Protein AF-A0A7G9YSE5-F1 (afdb_monomer_lite)

Secondary structure (DSSP, 8-state):
-HHHHHTT-SEEEEEEEEETTEEEEEEEEES-HHHHHHHHHHHHH---TT-------------SSPPPBHHHHHHHHHHHHHHHHHHHHHHHHHHHHHHHHHHHHHHHHHHHHHHHHHHHHHHHHHHHHHHHHHHHHHHHHHHHHHHHHHHHHHHHHHHHHHHHHHHHHHHHHHHHHHHHHHHHHHHHHHHHHHHHHHHHHHHHHHHHHTT--

Organism: NCBI:txid2759912

Foldseek 3Di:
DVLCVVLVFFFWDWDWDADPNDIDIDIDTDDDPV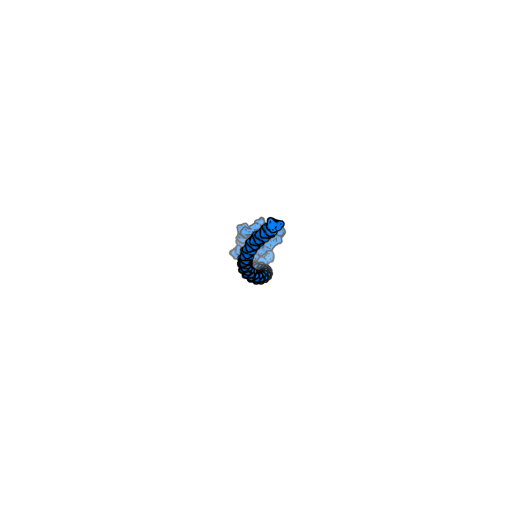SVVVVVVCVVVDDPPPDDDDDDDDDDDDDPDDGHTPVVNVVVVVVVVVVVVVVVVVVVVVVVVVVVVVVVVVVVVVVVVVVVVVVVVVVVVVVVVVVVVVVVVVVVVVVVVVVVVVVVVVVVVVVVVVVVVVVVVVVVVVVVVVVVVVVVVVVVVVVVVVVVVVVVVVVVVVVVVVVVD

Structure (mmCIF, N/CA/C/O backbone):
data_AF-A0A7G9YSE5-F1
#
_entry.id   AF-A0A7G9YSE5-F1
#
loop_
_atom_site.group_PDB
_atom_site.id
_atom_site.type_symbol
_atom_site.label_atom_id
_atom_site.label_alt_id
_atom_site.label_comp_id
_atom_site.label_asym_id
_atom_site.label_entity_id
_atom_site.label_seq_id
_atom_site.pdbx_PDB_ins_code
_atom_site.Cartn_x
_atom_site.Cartn_y
_atom_site.Cartn_z
_atom_site.occupancy
_atom_site.B_iso_or_equiv
_atom_site.auth_seq_id
_atom_site.auth_comp_id
_atom_site.auth_asym_id
_atom_site.auth_atom_id
_atom_site.pdbx_PDB_model_num
ATOM 1 N N . MET A 1 1 ? 23.962 7.354 -56.012 1.00 79.75 1 MET A N 1
ATOM 2 C CA . MET A 1 1 ? 25.193 6.539 -55.952 1.00 79.75 1 MET A CA 1
ATOM 3 C C . MET A 1 1 ? 24.984 5.184 -56.616 1.00 79.75 1 MET A C 1
ATOM 5 O O . MET A 1 1 ? 25.709 4.903 -57.556 1.00 79.75 1 MET A O 1
ATOM 9 N N . GLU A 1 2 ? 23.976 4.399 -56.218 1.00 83.25 2 GLU A N 1
ATOM 10 C CA . GLU A 1 2 ? 23.648 3.094 -56.836 1.00 83.25 2 GLU A CA 1
ATOM 11 C C . GLU A 1 2 ? 23.557 3.171 -58.366 1.00 83.25 2 GLU A C 1
ATOM 13 O O . GLU A 1 2 ? 24.267 2.465 -59.076 1.00 83.25 2 GLU A O 1
ATOM 18 N N . ARG A 1 3 ? 22.816 4.155 -58.892 1.00 84.38 3 ARG A N 1
ATOM 19 C CA . ARG A 1 3 ? 22.736 4.381 -60.341 1.00 84.38 3 ARG A CA 1
ATOM 20 C C . ARG A 1 3 ? 24.085 4.693 -61.008 1.00 84.38 3 ARG A C 1
ATOM 22 O O . ARG A 1 3 ? 24.308 4.310 -62.151 1.00 84.38 3 ARG A O 1
ATOM 29 N N . ALA A 1 4 ? 24.993 5.378 -60.312 1.00 83.88 4 ALA A N 1
ATOM 30 C CA . ALA A 1 4 ? 26.335 5.664 -60.828 1.00 83.88 4 ALA A CA 1
ATOM 31 C C . ALA A 1 4 ? 27.207 4.395 -60.877 1.00 83.88 4 ALA A C 1
ATOM 33 O O . ALA A 1 4 ? 27.997 4.238 -61.808 1.00 83.88 4 ALA A O 1
ATOM 34 N N . GLN A 1 5 ? 27.019 3.469 -59.925 1.00 83.69 5 GLN A N 1
ATOM 35 C CA . GLN A 1 5 ? 27.659 2.147 -59.931 1.00 83.69 5 GLN A CA 1
ATOM 36 C C . GLN A 1 5 ? 27.132 1.275 -61.074 1.00 83.69 5 GLN A C 1
ATOM 38 O O . GLN A 1 5 ? 27.925 0.696 -61.814 1.00 83.69 5 GLN A O 1
ATOM 43 N N . GLU A 1 6 ? 25.814 1.238 -61.282 1.00 86.00 6 GLU A N 1
ATOM 44 C CA . GLU A 1 6 ? 25.192 0.501 -62.392 1.00 86.00 6 GLU A CA 1
ATOM 45 C C . GLU A 1 6 ? 25.674 0.986 -63.764 1.00 86.00 6 GLU A C 1
ATOM 47 O O . GLU A 1 6 ? 25.976 0.183 -64.648 1.00 86.00 6 GLU A O 1
ATOM 52 N N . LEU A 1 7 ? 25.785 2.308 -63.933 1.00 85.69 7 LEU A N 1
ATOM 53 C CA . LEU A 1 7 ? 26.276 2.936 -65.160 1.00 85.69 7 LEU A CA 1
ATOM 54 C C . LEU A 1 7 ? 27.808 2.897 -65.289 1.00 85.69 7 LEU A C 1
ATOM 56 O O . LEU A 1 7 ? 28.339 3.383 -66.288 1.00 85.69 7 LEU A O 1
ATOM 60 N N . LYS A 1 8 ? 28.521 2.305 -64.316 1.00 83.50 8 LYS A N 1
ATOM 61 C CA . LYS A 1 8 ? 29.988 2.192 -64.283 1.00 83.50 8 LYS A CA 1
ATOM 62 C C . LYS A 1 8 ? 30.672 3.541 -64.530 1.00 83.50 8 LYS A C 1
ATOM 64 O O . LYS A 1 8 ? 31.554 3.651 -65.391 1.00 83.50 8 LYS A O 1
ATOM 69 N N . ILE A 1 9 ? 30.218 4.572 -63.818 1.00 86.31 9 ILE A N 1
ATOM 70 C CA . ILE A 1 9 ? 30.849 5.894 -63.827 1.00 86.31 9 ILE A CA 1
ATOM 71 C C . ILE A 1 9 ? 32.148 5.790 -63.015 1.00 86.31 9 ILE A C 1
ATOM 73 O O . ILE A 1 9 ? 32.082 5.397 -61.852 1.00 86.31 9 ILE A O 1
ATOM 77 N N . PRO A 1 10 ? 33.321 6.097 -63.596 1.00 80.81 10 PRO A N 1
ATOM 78 C CA . PRO A 1 10 ? 34.596 5.901 -62.909 1.00 80.81 10 PRO A CA 1
ATOM 79 C C . PRO A 1 10 ? 34.776 6.871 -61.735 1.00 80.81 10 PRO A C 1
ATOM 81 O O . PRO A 1 10 ? 35.161 6.445 -60.645 1.00 80.81 10 PRO A O 1
ATOM 84 N N . ASN A 1 11 ? 34.423 8.146 -61.932 1.00 87.75 11 ASN A N 1
ATOM 85 C CA . ASN A 1 11 ? 34.660 9.202 -60.954 1.00 87.75 11 ASN A CA 1
ATOM 86 C C . ASN A 1 11 ? 33.333 9.798 -60.483 1.00 87.75 11 ASN A C 1
ATOM 88 O O . ASN A 1 11 ? 32.515 10.248 -61.292 1.00 87.75 11 ASN A O 1
ATOM 92 N N . PHE A 1 12 ? 33.108 9.796 -59.171 1.00 87.81 12 PHE A N 1
ATOM 93 C CA . PHE A 1 12 ? 31.850 10.228 -58.573 1.00 87.81 12 PHE A CA 1
ATOM 94 C C . PHE A 1 12 ? 32.095 10.855 -57.208 1.00 87.81 12 PHE A C 1
ATOM 96 O O . PHE A 1 12 ? 32.734 10.264 -56.343 1.00 87.81 12 PHE A O 1
ATOM 103 N N . HIS A 1 13 ? 31.501 12.018 -56.978 1.00 85.69 13 HIS A N 1
ATOM 104 C CA . HIS A 1 13 ? 31.510 12.667 -55.680 1.00 85.69 13 HIS A CA 1
ATOM 105 C C . HIS A 1 13 ? 30.176 13.366 -55.442 1.00 85.69 13 HIS A C 1
ATOM 107 O O . HIS A 1 13 ? 29.684 14.085 -56.307 1.00 85.69 13 HIS A O 1
ATOM 113 N N . ALA A 1 14 ? 29.590 13.179 -54.262 1.00 87.62 14 ALA A N 1
ATOM 114 C CA . ALA A 1 14 ? 28.377 13.880 -53.867 1.00 87.62 14 ALA A CA 1
ATOM 115 C C . ALA A 1 14 ? 28.487 14.382 -52.429 1.00 87.62 14 ALA A C 1
ATOM 117 O O . ALA A 1 14 ? 28.876 13.636 -51.530 1.00 87.62 14 ALA A O 1
ATOM 118 N N . LYS A 1 15 ? 28.106 15.636 -52.192 1.00 85.56 15 LYS A N 1
ATOM 119 C CA . LYS A 1 15 ? 28.076 16.220 -50.848 1.00 85.56 15 LYS A CA 1
ATOM 120 C C . LYS A 1 15 ? 26.855 17.106 -50.661 1.00 85.56 15 LYS A C 1
ATOM 122 O O . LYS A 1 15 ? 26.449 17.834 -51.561 1.00 85.56 15 LYS A O 1
ATOM 127 N N . ASN A 1 16 ? 26.318 17.096 -49.449 1.00 85.06 16 ASN A N 1
ATOM 128 C CA . ASN A 1 16 ? 25.282 18.043 -49.063 1.00 85.06 16 ASN A CA 1
ATOM 129 C C . ASN A 1 16 ? 25.965 19.328 -48.593 1.00 85.06 16 ASN A C 1
ATOM 131 O O . ASN A 1 16 ? 26.780 19.301 -47.669 1.00 85.06 16 ASN A O 1
ATOM 135 N N . ILE A 1 17 ? 25.629 20.446 -49.221 1.00 86.44 17 ILE A N 1
ATOM 136 C CA . ILE A 1 17 ? 26.108 21.783 -48.880 1.00 86.44 17 ILE A CA 1
ATOM 137 C C . ILE A 1 17 ? 24.926 22.679 -48.506 1.00 86.44 17 ILE A C 1
ATOM 139 O O . ILE A 1 17 ? 23.769 22.398 -48.821 1.00 86.44 17 ILE A O 1
ATOM 143 N N . LYS A 1 18 ? 25.219 23.764 -47.790 1.00 84.81 18 LYS A N 1
ATOM 144 C CA . LYS A 1 18 ? 24.255 24.836 -47.545 1.00 84.81 18 LYS A CA 1
ATOM 145 C C . LYS A 1 18 ? 24.697 26.059 -48.324 1.00 84.81 18 LYS A C 1
ATOM 147 O O . LYS A 1 18 ? 25.751 26.613 -48.028 1.00 84.81 18 LYS A O 1
ATOM 152 N N . GLU A 1 19 ? 23.882 26.480 -49.277 1.00 78.94 19 GLU A N 1
ATOM 153 C CA . GLU A 1 19 ? 24.113 27.682 -50.073 1.00 78.94 19 GLU A CA 1
ATOM 154 C C . GLU A 1 19 ? 22.917 28.618 -49.878 1.00 78.94 19 GLU A C 1
ATOM 156 O O . GLU A 1 19 ? 21.765 28.207 -50.013 1.00 78.94 19 GLU A O 1
ATOM 161 N N . ASN A 1 20 ? 23.170 29.860 -49.451 1.00 75.94 20 ASN A N 1
ATOM 162 C CA . ASN A 1 20 ? 22.135 30.868 -49.170 1.00 75.94 20 ASN A CA 1
ATOM 163 C C . ASN A 1 20 ? 20.992 30.389 -48.243 1.00 75.94 20 ASN A C 1
ATOM 165 O O . ASN A 1 20 ? 19.836 30.768 -48.412 1.00 75.94 20 ASN A O 1
ATOM 169 N N . GLY A 1 21 ? 21.305 29.535 -47.260 1.00 78.88 21 GLY A N 1
ATOM 170 C CA . GLY A 1 21 ? 20.330 28.998 -46.301 1.00 78.88 21 GLY A CA 1
ATOM 171 C C . GLY A 1 21 ? 19.480 27.831 -46.819 1.00 78.88 21 GLY A C 1
ATOM 172 O O . GLY A 1 21 ? 18.762 27.223 -46.025 1.00 78.88 21 GLY A O 1
ATOM 173 N N . LYS A 1 22 ? 19.599 27.466 -48.102 1.00 79.94 22 LYS A N 1
ATOM 174 C CA . LYS A 1 22 ? 18.946 26.295 -48.699 1.00 79.94 22 LYS A CA 1
ATOM 175 C C . LYS A 1 22 ? 19.877 25.082 -48.673 1.00 79.94 22 LYS A C 1
ATOM 177 O O . LYS A 1 22 ? 21.101 25.220 -48.728 1.00 79.94 22 LYS A O 1
ATOM 182 N N . GLN A 1 23 ? 19.302 23.887 -48.541 1.00 83.94 23 GLN A N 1
ATOM 183 C CA . GLN A 1 23 ? 20.052 22.634 -48.642 1.00 83.94 23 GLN A CA 1
ATOM 184 C C . GLN A 1 23 ? 20.211 22.276 -50.117 1.00 83.94 23 GLN A C 1
ATOM 186 O O . GLN A 1 23 ? 19.218 22.172 -50.831 1.00 83.94 23 GLN A O 1
ATOM 191 N N . VAL A 1 24 ? 21.451 22.098 -50.561 1.00 84.94 24 VAL A N 1
ATOM 192 C CA . VAL A 1 24 ? 21.784 21.764 -51.948 1.00 84.94 24 VAL A CA 1
ATOM 193 C C . VAL A 1 24 ? 22.668 20.524 -51.945 1.00 84.94 24 VAL A C 1
ATOM 195 O O . VAL A 1 24 ? 23.546 20.374 -51.093 1.00 84.94 24 VAL A O 1
ATOM 198 N N . VAL A 1 25 ? 22.436 19.617 -52.889 1.00 86.19 25 VAL A N 1
ATOM 199 C CA . VAL A 1 25 ? 23.298 18.453 -53.104 1.00 86.19 25 VAL A CA 1
ATOM 200 C C . VAL A 1 25 ? 24.209 18.759 -54.291 1.00 86.19 25 VAL A C 1
ATOM 202 O O . VAL A 1 25 ? 23.740 18.851 -55.420 1.00 86.19 25 VAL A O 1
ATOM 205 N N . ASP A 1 26 ? 25.505 18.934 -54.030 1.00 86.19 26 ASP A N 1
ATOM 206 C CA . ASP A 1 26 ? 26.535 19.096 -55.065 1.00 86.19 26 ASP A CA 1
ATOM 207 C C . ASP A 1 26 ? 26.978 17.703 -55.519 1.00 86.19 26 ASP A C 1
ATOM 209 O O . ASP A 1 26 ? 27.561 16.954 -54.728 1.00 86.19 26 ASP A O 1
ATOM 213 N N . VAL A 1 27 ? 26.674 17.350 -56.770 1.00 87.00 27 VAL A N 1
ATOM 214 C CA . VAL A 1 27 ? 27.038 16.069 -57.388 1.00 87.00 27 VAL A CA 1
ATOM 215 C C . VAL A 1 27 ? 27.985 16.329 -58.551 1.00 87.00 27 VAL A C 1
ATOM 217 O O . VAL A 1 27 ? 27.651 17.047 -59.489 1.00 87.00 27 VAL A O 1
ATOM 220 N N . ARG A 1 28 ? 29.157 15.700 -58.506 1.00 86.44 28 ARG A N 1
ATOM 221 C CA . ARG A 1 28 ? 30.196 15.770 -59.534 1.00 86.44 28 ARG A CA 1
ATOM 222 C C . ARG A 1 28 ? 30.423 14.379 -60.104 1.00 86.44 28 ARG A C 1
ATOM 224 O O . ARG A 1 28 ? 30.609 13.420 -59.353 1.00 86.44 28 ARG A O 1
ATOM 231 N N . VAL A 1 29 ? 30.406 14.279 -61.427 1.00 84.75 29 VAL A N 1
ATOM 232 C CA . VAL A 1 29 ? 30.577 13.024 -62.165 1.00 84.75 29 VAL A CA 1
ATOM 233 C C . VAL A 1 29 ? 31.605 13.215 -63.272 1.00 84.75 29 VAL A C 1
ATOM 235 O O . VAL A 1 29 ? 31.594 14.237 -63.949 1.00 84.75 29 VAL A O 1
ATOM 238 N N . GLY A 1 30 ? 32.490 12.236 -63.452 1.00 81.69 30 GLY A N 1
ATOM 239 C CA . GLY A 1 30 ? 33.487 12.218 -64.525 1.00 81.69 30 GLY A CA 1
ATOM 240 C C . GLY A 1 30 ? 33.498 10.869 -65.242 1.00 81.69 30 GLY A C 1
ATOM 241 O O . GLY A 1 30 ? 33.377 9.826 -64.599 1.00 81.69 30 GLY A O 1
ATOM 242 N N . GLY A 1 31 ? 33.614 10.876 -66.574 1.00 77.50 31 GLY A N 1
ATOM 243 C CA . GLY A 1 31 ? 33.576 9.669 -67.406 1.00 77.50 31 GLY A CA 1
ATOM 244 C C . GLY A 1 31 ? 33.239 9.935 -68.879 1.00 77.50 31 GLY A C 1
ATOM 245 O O . GLY A 1 31 ? 33.219 11.074 -69.331 1.00 77.50 31 GLY A O 1
ATOM 246 N N . GLU A 1 32 ? 32.969 8.868 -69.637 1.00 77.50 32 GLU A N 1
ATOM 247 C CA . GLU A 1 32 ? 32.547 8.947 -71.046 1.00 77.50 32 GLU A CA 1
ATOM 248 C C . GLU A 1 32 ? 31.175 9.638 -71.191 1.00 77.50 32 GLU A C 1
ATOM 250 O O . GLU A 1 32 ? 30.230 9.280 -70.481 1.00 77.50 32 GLU A O 1
ATOM 255 N N . GLY A 1 33 ? 31.037 10.557 -72.159 1.00 71.75 33 GLY A N 1
ATOM 256 C CA . GLY A 1 33 ? 29.838 11.396 -72.340 1.00 71.75 33 GLY A CA 1
ATOM 257 C C . GLY A 1 33 ? 28.517 10.618 -72.375 1.00 71.75 33 GLY A C 1
ATOM 258 O O . GLY A 1 33 ? 27.595 10.932 -71.630 1.00 71.75 33 GLY A O 1
ATOM 259 N N . GLY A 1 34 ? 28.461 9.496 -73.102 1.00 76.62 34 GLY A N 1
ATOM 260 C CA . GLY A 1 34 ? 27.244 8.677 -73.182 1.00 76.62 34 GLY A CA 1
ATOM 261 C C . GLY A 1 34 ? 26.798 8.037 -71.854 1.00 76.62 34 GLY A C 1
ATOM 262 O O . GLY A 1 34 ? 25.621 7.712 -71.692 1.00 76.62 34 GLY A O 1
ATOM 263 N N . ARG A 1 35 ? 27.701 7.851 -70.878 1.00 80.88 35 ARG A N 1
ATOM 264 C CA . ARG A 1 35 ? 27.345 7.357 -69.530 1.00 80.88 35 ARG A CA 1
ATOM 265 C C . ARG A 1 35 ? 26.830 8.488 -68.644 1.00 80.88 35 ARG A C 1
ATOM 267 O O . ARG A 1 35 ? 25.898 8.272 -67.870 1.00 80.88 35 ARG A O 1
ATOM 274 N N . ILE A 1 36 ? 27.409 9.680 -68.789 1.00 81.00 36 ILE A N 1
ATOM 275 C CA . ILE A 1 36 ? 27.007 10.889 -68.063 1.00 81.00 36 ILE A CA 1
ATOM 276 C C . ILE A 1 36 ? 25.607 11.329 -68.505 1.00 81.00 36 ILE A C 1
ATOM 278 O O . ILE A 1 36 ? 24.757 11.562 -67.649 1.00 81.00 36 ILE A O 1
ATOM 282 N N . ASP A 1 37 ? 25.316 11.323 -69.808 1.00 82.88 37 ASP A N 1
ATOM 283 C CA . ASP A 1 37 ? 24.000 11.701 -70.345 1.00 82.88 37 ASP A CA 1
ATOM 284 C C . ASP A 1 37 ? 22.867 10.834 -69.777 1.00 82.88 37 ASP A C 1
ATOM 286 O O . ASP A 1 37 ? 21.798 11.323 -69.404 1.00 82.88 37 ASP A O 1
ATOM 290 N N . ASN A 1 38 ? 23.108 9.525 -69.661 1.00 83.31 38 ASN A N 1
ATOM 291 C CA . ASN A 1 38 ? 22.147 8.587 -69.078 1.00 83.31 38 ASN A CA 1
ATOM 292 C C . ASN A 1 38 ? 21.961 8.798 -67.569 1.00 83.31 38 ASN A C 1
ATOM 294 O O . ASN A 1 38 ? 20.861 8.597 -67.048 1.00 83.31 38 ASN A O 1
ATOM 298 N N . PHE A 1 39 ? 23.013 9.212 -66.862 1.00 84.75 39 PHE A N 1
ATOM 299 C CA . PHE A 1 39 ? 22.929 9.559 -65.447 1.00 84.75 39 PHE A CA 1
ATOM 300 C C . PHE A 1 39 ? 22.157 10.867 -65.230 1.00 84.75 39 PHE A C 1
ATOM 302 O O . PHE A 1 39 ? 21.296 10.925 -64.354 1.00 84.75 39 PHE A O 1
ATOM 309 N N . LEU A 1 40 ? 22.392 11.886 -66.063 1.00 82.75 40 LEU A N 1
ATOM 310 C CA . LEU A 1 40 ? 21.674 13.162 -66.011 1.00 82.75 40 LEU A CA 1
ATOM 311 C C . LEU A 1 40 ? 20.174 12.992 -66.281 1.00 82.75 40 LEU A C 1
ATOM 313 O O . LEU A 1 40 ? 19.361 13.595 -65.583 1.00 82.75 40 LEU A O 1
ATOM 317 N N . LYS A 1 41 ? 19.787 12.136 -67.237 1.00 85.06 41 LYS A N 1
ATOM 318 C CA . LYS A 1 41 ? 18.370 11.784 -67.449 1.00 85.06 41 LYS A CA 1
ATOM 319 C C . LYS A 1 41 ? 17.749 11.170 -66.200 1.00 85.06 41 LYS A C 1
ATOM 321 O O . LYS A 1 41 ? 16.698 11.616 -65.757 1.00 85.06 41 LYS A O 1
ATOM 326 N N . PHE A 1 42 ? 18.439 10.211 -65.582 1.00 85.50 42 PHE A N 1
ATOM 327 C CA . PHE A 1 42 ? 17.950 9.570 -64.364 1.00 85.50 42 PHE A CA 1
ATOM 328 C C . PHE A 1 42 ? 17.731 10.566 -63.218 1.00 85.50 42 PHE A C 1
ATOM 330 O O . PHE A 1 42 ? 16.690 10.503 -62.578 1.00 85.50 42 PHE A O 1
ATOM 337 N N . VAL A 1 43 ? 18.670 11.487 -62.974 1.00 84.44 43 VAL A N 1
ATOM 338 C CA . VAL A 1 43 ? 18.557 12.477 -61.884 1.00 84.44 43 VAL A CA 1
ATOM 339 C C . VAL A 1 43 ? 17.389 13.447 -62.103 1.00 84.44 43 VAL A C 1
ATOM 341 O O . VAL A 1 43 ? 16.767 13.865 -61.134 1.00 84.44 43 VAL A O 1
ATOM 344 N N . ASN A 1 44 ? 17.062 13.777 -63.356 1.00 81.81 44 ASN A N 1
ATOM 345 C CA . ASN A 1 44 ? 15.911 14.629 -63.676 1.00 81.81 44 ASN A CA 1
ATOM 346 C C . ASN A 1 44 ? 14.562 13.894 -63.569 1.00 81.81 44 ASN A C 1
ATOM 348 O O . ASN A 1 44 ? 13.532 14.522 -63.326 1.00 81.81 44 ASN A O 1
ATOM 352 N N . GLU A 1 45 ? 14.551 12.576 -63.774 1.00 82.62 45 GLU A N 1
ATOM 353 C CA . GLU A 1 45 ? 13.324 11.772 -63.827 1.00 82.62 45 GLU A CA 1
ATOM 354 C C . GLU A 1 45 ? 13.005 11.057 -62.503 1.00 82.62 45 GLU A C 1
ATOM 356 O O . GLU A 1 45 ? 11.838 10.797 -62.220 1.00 82.62 45 GLU A O 1
ATOM 361 N N . ASN A 1 46 ? 14.014 10.737 -61.683 1.00 82.12 46 ASN A N 1
ATOM 362 C CA . ASN A 1 46 ? 13.867 9.922 -60.474 1.00 82.12 46 ASN A CA 1
ATOM 363 C C . ASN A 1 46 ? 14.351 10.661 -59.224 1.00 82.12 46 ASN A C 1
ATOM 365 O O . ASN A 1 46 ? 15.550 10.778 -58.961 1.00 82.12 46 ASN A O 1
ATOM 369 N N . TRP A 1 47 ? 13.386 11.090 -58.417 1.00 79.50 47 TRP A N 1
ATOM 370 C CA . TRP A 1 47 ? 13.593 11.845 -57.187 1.00 79.50 47 TRP A CA 1
ATOM 371 C C . TRP A 1 47 ? 13.304 10.963 -55.964 1.00 79.50 47 TRP A C 1
ATOM 373 O O . TRP A 1 47 ? 12.432 10.094 -56.040 1.00 79.50 47 TRP A O 1
ATOM 383 N N . PRO A 1 48 ? 13.995 11.161 -54.825 1.00 80.06 48 PRO A N 1
ATOM 384 C CA . PRO A 1 48 ? 13.639 10.482 -53.581 1.00 80.06 48 PRO A CA 1
ATOM 385 C C . PRO A 1 48 ? 12.193 10.789 -53.162 1.00 80.06 48 PRO A C 1
ATOM 387 O O . PRO A 1 48 ? 11.754 11.929 -53.273 1.00 80.06 48 PRO A O 1
ATOM 390 N N . GLU A 1 49 ? 11.487 9.798 -52.611 1.00 76.81 49 GLU A N 1
ATOM 391 C CA . GLU A 1 49 ? 10.048 9.869 -52.280 1.00 76.81 49 GLU A CA 1
ATOM 392 C C . GLU A 1 49 ? 9.657 11.066 -51.390 1.00 76.81 49 GLU A C 1
ATOM 394 O O . GLU A 1 49 ? 8.553 11.589 -51.498 1.00 76.81 49 GLU A O 1
ATOM 399 N N . PHE A 1 50 ? 10.577 11.540 -50.546 1.00 81.12 50 PHE A N 1
ATOM 400 C CA . PHE A 1 50 ? 10.355 12.652 -49.614 1.00 81.12 50 PHE A CA 1
ATOM 401 C C . PHE A 1 50 ? 11.118 13.935 -49.982 1.00 81.12 50 PHE A C 1
ATOM 403 O O . PHE A 1 50 ? 11.248 14.828 -49.145 1.00 81.12 50 PHE A O 1
ATOM 410 N N . ALA A 1 51 ? 11.690 14.022 -51.187 1.00 77.88 51 ALA A N 1
ATOM 411 C CA . ALA A 1 51 ? 12.468 15.181 -51.613 1.00 77.88 51 ALA A CA 1
ATOM 412 C C . ALA A 1 51 ? 11.629 16.132 -52.476 1.00 77.88 51 ALA A C 1
ATOM 414 O O . ALA A 1 51 ? 11.207 15.783 -53.575 1.00 77.88 51 ALA A O 1
ATOM 415 N N . GLU A 1 52 ? 11.461 17.368 -52.010 1.00 77.50 52 GLU A N 1
ATOM 416 C CA . GLU A 1 52 ? 10.964 18.476 -52.827 1.00 77.50 52 GLU A CA 1
ATOM 417 C C . GLU A 1 52 ? 12.160 19.209 -53.435 1.00 77.50 52 GLU A C 1
ATOM 419 O O . GLU A 1 52 ? 12.954 19.813 -52.710 1.00 77.50 52 GLU A O 1
ATOM 424 N N . VAL A 1 53 ? 12.322 19.146 -54.760 1.00 78.75 53 VAL A N 1
ATOM 425 C CA . VAL A 1 53 ? 13.435 19.824 -55.432 1.00 78.75 53 VAL A CA 1
ATOM 426 C C . VAL A 1 53 ? 12.949 20.999 -56.259 1.00 78.75 53 VAL A C 1
ATOM 428 O O . VAL A 1 53 ? 12.158 20.858 -57.186 1.00 78.75 53 VAL A O 1
ATOM 431 N N . GLU A 1 54 ? 13.465 22.176 -55.916 1.00 77.56 54 GLU A N 1
ATOM 432 C CA . GLU A 1 54 ? 13.095 23.440 -56.550 1.00 77.56 54 GLU A CA 1
ATOM 433 C C . GLU A 1 54 ? 13.787 23.663 -57.905 1.00 77.56 54 GLU A C 1
ATOM 435 O O . GLU A 1 54 ? 13.216 24.298 -58.790 1.00 77.56 54 GLU A O 1
ATOM 440 N N . ASN A 1 55 ? 15.034 23.206 -58.068 1.00 78.31 55 ASN A N 1
ATOM 441 C CA . ASN A 1 55 ? 15.830 23.456 -59.271 1.00 78.31 55 ASN A CA 1
ATOM 442 C C . ASN A 1 55 ? 16.981 22.443 -59.407 1.00 78.31 55 ASN A C 1
ATOM 444 O O . ASN A 1 55 ? 17.593 22.067 -58.406 1.00 78.31 55 ASN A O 1
ATOM 448 N N . ILE A 1 56 ? 17.304 22.057 -60.646 1.00 79.06 56 ILE A N 1
ATOM 449 C CA . ILE A 1 56 ? 18.555 21.380 -61.004 1.00 79.06 56 ILE A CA 1
ATOM 450 C C . ILE A 1 56 ? 19.339 22.285 -61.957 1.00 79.06 56 ILE A C 1
ATOM 452 O O . ILE A 1 56 ? 18.887 22.580 -63.063 1.00 79.06 56 ILE A O 1
ATOM 456 N N . SER A 1 57 ? 20.559 22.652 -61.566 1.00 78.00 57 SER A N 1
ATOM 457 C CA . SER A 1 57 ? 21.526 23.311 -62.444 1.00 78.00 57 SER A CA 1
ATOM 458 C C . SER A 1 57 ? 22.609 22.324 -62.874 1.00 78.00 57 SER A C 1
ATOM 460 O O . SER A 1 57 ? 23.333 21.801 -62.026 1.00 78.00 57 SER A O 1
ATOM 462 N N . VAL A 1 58 ? 22.753 22.103 -64.181 1.00 79.00 58 VAL A N 1
ATOM 463 C CA . VAL A 1 58 ? 23.837 21.295 -64.761 1.00 79.00 58 VAL A CA 1
ATOM 464 C C . VAL A 1 58 ? 24.826 22.234 -65.444 1.00 79.00 58 VAL A C 1
ATOM 466 O O . VAL A 1 58 ? 24.426 23.072 -66.250 1.00 79.00 58 VAL A O 1
ATOM 469 N N . ALA A 1 59 ? 26.110 22.110 -65.119 1.00 75.31 59 ALA A N 1
ATOM 470 C CA . ALA A 1 59 ? 27.178 22.851 -65.776 1.00 75.31 59 ALA A CA 1
ATOM 471 C C . ALA A 1 59 ? 28.281 21.879 -66.201 1.00 75.31 59 ALA A C 1
ATOM 473 O O . ALA A 1 59 ? 28.877 21.213 -65.358 1.00 75.31 59 ALA A O 1
ATOM 474 N N . GLU A 1 60 ? 28.562 21.824 -67.501 1.00 70.19 60 GLU A N 1
ATOM 475 C CA . GLU A 1 60 ? 29.725 21.123 -68.038 1.00 70.19 60 GLU A CA 1
ATOM 476 C C . GLU A 1 60 ? 30.948 22.026 -67.866 1.00 70.19 60 GLU A C 1
ATOM 478 O O . GLU A 1 60 ? 31.023 23.114 -68.439 1.00 70.19 60 GLU A O 1
ATOM 483 N N . LYS A 1 61 ? 31.884 21.614 -67.012 1.00 68.56 61 LYS A N 1
ATOM 484 C CA . LYS A 1 61 ? 33.150 22.317 -66.793 1.00 68.56 61 LYS A CA 1
ATOM 485 C C . LYS A 1 61 ? 34.294 21.324 -66.918 1.00 68.56 61 LYS A C 1
ATOM 487 O O . LYS A 1 61 ? 34.193 20.206 -66.420 1.00 68.56 61 LYS A O 1
ATOM 492 N N . GLU A 1 62 ? 35.383 21.750 -67.548 1.00 61.22 62 GLU A N 1
ATOM 493 C CA . GLU A 1 62 ? 36.664 21.064 -67.408 1.00 61.22 62 GLU A CA 1
ATOM 494 C C . GLU A 1 62 ? 37.141 21.287 -65.971 1.00 61.22 62 GLU A C 1
ATOM 496 O O . GLU A 1 62 ? 37.373 22.419 -65.543 1.00 61.22 62 GLU A O 1
ATOM 501 N N . TYR A 1 63 ? 37.184 20.213 -65.188 1.00 62.12 63 TYR A N 1
ATOM 502 C CA . TYR A 1 63 ? 37.667 20.262 -63.816 1.00 62.12 63 TYR A CA 1
ATOM 503 C C . TYR A 1 63 ? 39.177 20.018 -63.826 1.00 62.12 63 TYR A C 1
ATOM 505 O O . TYR A 1 63 ? 39.628 18.971 -64.279 1.00 62.12 63 TYR A O 1
ATOM 513 N N . GLU A 1 64 ? 39.953 20.981 -63.322 1.00 55.72 64 GLU A N 1
ATOM 514 C CA . GLU A 1 64 ? 41.398 20.801 -63.096 1.00 55.72 64 GLU A CA 1
ATOM 515 C C . GLU A 1 64 ? 41.687 19.892 -61.885 1.00 55.72 64 GLU A C 1
ATOM 517 O O . GLU A 1 64 ? 42.765 19.310 -61.785 1.00 55.72 64 GLU A O 1
ATOM 522 N N . GLU A 1 65 ? 40.727 19.759 -60.964 1.00 62.31 65 GLU A N 1
ATOM 523 C CA . GLU A 1 65 ? 40.819 18.890 -59.787 1.00 62.31 65 GLU A CA 1
ATOM 524 C C . GLU A 1 65 ? 40.351 17.465 -60.104 1.00 62.31 65 GLU A C 1
ATOM 526 O O . GLU A 1 65 ? 39.296 17.266 -60.713 1.00 62.31 65 GLU A O 1
ATOM 531 N N . ASP A 1 66 ? 41.103 16.471 -59.625 1.00 70.50 66 ASP A N 1
ATOM 532 C CA . ASP A 1 66 ? 40.754 15.062 -59.798 1.00 70.50 66 ASP A CA 1
ATOM 533 C C . ASP A 1 66 ? 39.508 14.707 -58.970 1.00 70.50 66 ASP A C 1
ATOM 535 O O . ASP A 1 66 ? 39.454 14.899 -57.749 1.00 70.50 66 ASP A O 1
ATOM 539 N N . ILE A 1 67 ? 38.470 14.211 -59.644 1.00 78.62 67 ILE A N 1
ATOM 540 C CA . ILE A 1 67 ? 37.251 13.737 -58.988 1.00 78.62 67 ILE A CA 1
ATOM 541 C C . ILE A 1 67 ? 37.557 12.341 -58.454 1.00 78.62 67 ILE A C 1
ATOM 543 O O . ILE A 1 67 ? 37.906 11.455 -59.229 1.00 78.62 67 ILE A O 1
ATOM 547 N N . MET A 1 68 ? 37.377 12.133 -57.146 1.00 83.19 68 MET A N 1
ATOM 548 C CA . MET A 1 68 ? 37.627 10.830 -56.522 1.00 83.19 68 MET A CA 1
ATOM 549 C C . MET A 1 68 ? 36.891 9.684 -57.228 1.00 83.19 68 MET A C 1
ATOM 551 O O . MET A 1 68 ? 35.807 9.862 -57.804 1.00 83.19 68 MET A O 1
ATOM 555 N N . THR A 1 69 ? 37.467 8.488 -57.134 1.00 86.81 69 THR A N 1
ATOM 556 C CA . THR A 1 69 ? 36.854 7.295 -57.709 1.00 86.81 69 THR A CA 1
ATOM 557 C C . THR A 1 69 ? 35.556 6.951 -56.979 1.00 86.81 69 THR A C 1
ATOM 559 O O . THR A 1 69 ? 35.369 7.244 -55.793 1.00 86.81 69 THR A O 1
ATOM 562 N N . LEU A 1 70 ? 34.638 6.296 -57.686 1.00 84.62 70 LEU A N 1
ATOM 563 C CA . LEU A 1 70 ? 33.385 5.826 -57.094 1.00 84.62 70 LEU A CA 1
ATOM 564 C C . LEU A 1 70 ? 33.610 4.842 -55.926 1.00 84.62 70 LEU A C 1
ATOM 566 O O . LEU A 1 70 ? 32.796 4.797 -55.001 1.00 84.62 70 LEU A O 1
ATOM 570 N N . GLU A 1 71 ? 34.701 4.072 -55.957 1.00 85.44 71 GLU A N 1
ATOM 571 C CA . GLU A 1 71 ? 35.087 3.142 -54.890 1.00 85.44 71 GLU A CA 1
ATOM 572 C C . GLU A 1 71 ? 35.555 3.889 -53.633 1.00 85.44 71 GLU A C 1
ATOM 574 O O . GLU A 1 71 ? 35.047 3.623 -52.540 1.00 85.44 71 GLU A O 1
ATOM 579 N N . ASP A 1 72 ? 36.417 4.898 -53.789 1.00 87.25 72 ASP A N 1
ATOM 580 C CA . ASP A 1 72 ? 36.869 5.746 -52.678 1.00 87.25 72 ASP A CA 1
ATOM 581 C C . ASP A 1 72 ? 35.702 6.515 -52.050 1.00 87.25 72 ASP A C 1
ATOM 583 O O . ASP A 1 72 ? 35.567 6.571 -50.823 1.00 87.25 72 ASP A O 1
ATOM 587 N N . PHE A 1 73 ? 34.806 7.055 -52.884 1.00 87.69 73 PHE A N 1
ATOM 588 C CA . PHE A 1 73 ? 33.592 7.716 -52.411 1.00 87.69 73 PHE A CA 1
ATOM 589 C C . PHE A 1 73 ? 32.691 6.756 -51.628 1.00 87.69 73 PHE A C 1
ATOM 591 O O . PHE A 1 73 ? 32.152 7.129 -50.584 1.00 87.69 73 PHE A O 1
ATOM 598 N N . SER A 1 74 ? 32.547 5.512 -52.098 1.00 86.31 74 SER A N 1
ATOM 599 C CA . SER A 1 74 ? 31.804 4.470 -51.386 1.00 86.31 74 SER A CA 1
ATOM 600 C C . SER A 1 74 ? 32.398 4.208 -50.006 1.00 86.31 74 SER A C 1
ATOM 602 O O . SER A 1 74 ? 31.666 4.224 -49.017 1.00 86.31 74 SER A O 1
ATOM 604 N N . GLY A 1 75 ? 33.717 4.006 -49.924 1.00 89.00 75 GLY A N 1
ATOM 605 C CA . GLY A 1 75 ? 34.415 3.770 -48.660 1.00 89.00 75 GLY A CA 1
ATOM 606 C C . GLY A 1 75 ? 34.266 4.938 -47.683 1.00 89.00 75 GLY A C 1
ATOM 607 O O . GLY A 1 75 ? 33.927 4.735 -46.513 1.00 89.00 75 GLY A O 1
ATOM 608 N N . LEU A 1 76 ? 34.433 6.170 -48.174 1.00 88.19 76 LEU A N 1
ATOM 609 C CA . LEU A 1 76 ? 34.247 7.387 -47.385 1.00 88.19 76 LEU A CA 1
ATOM 610 C C . LEU A 1 76 ? 32.806 7.518 -46.875 1.00 88.19 76 LEU A C 1
ATOM 612 O O . LEU A 1 76 ? 32.592 7.772 -45.688 1.00 88.19 76 LEU A O 1
ATOM 616 N N . LEU A 1 77 ? 31.811 7.324 -47.745 1.00 87.69 77 LEU A N 1
ATOM 617 C CA . LEU A 1 77 ? 30.403 7.404 -47.367 1.00 87.69 77 LEU A CA 1
ATOM 618 C C . LEU A 1 77 ? 30.060 6.349 -46.312 1.00 87.69 77 LEU A C 1
ATOM 620 O O . LEU A 1 77 ? 29.434 6.688 -45.308 1.00 87.69 77 LEU A O 1
ATOM 624 N N . SER A 1 78 ? 30.499 5.100 -46.492 1.00 88.81 78 SER A N 1
ATOM 625 C CA . SER A 1 78 ? 30.312 4.034 -45.503 1.00 88.81 78 SER A CA 1
ATOM 626 C C . SER A 1 78 ? 30.928 4.401 -44.152 1.00 88.81 78 SER A C 1
ATOM 628 O O . SER A 1 78 ? 30.253 4.283 -43.129 1.00 88.81 78 SER A O 1
ATOM 630 N N . ALA A 1 79 ? 32.159 4.921 -44.129 1.00 91.00 79 ALA A N 1
ATOM 631 C CA . ALA A 1 79 ? 32.811 5.366 -42.897 1.00 91.00 79 ALA A CA 1
ATOM 632 C C . ALA A 1 79 ? 32.038 6.505 -42.206 1.00 91.00 79 ALA A C 1
ATOM 634 O O . ALA A 1 79 ? 31.838 6.476 -40.989 1.00 91.00 79 ALA A O 1
ATOM 635 N N . LEU A 1 80 ? 31.538 7.480 -42.974 1.00 89.12 80 LEU A N 1
ATOM 636 C CA . LEU A 1 80 ? 30.722 8.576 -42.446 1.00 89.12 80 LEU A CA 1
ATOM 637 C C . LEU A 1 80 ? 29.390 8.082 -41.863 1.00 89.12 80 LEU A C 1
ATOM 639 O O . LEU A 1 80 ? 28.982 8.555 -40.802 1.00 89.12 80 LEU A O 1
ATOM 643 N N . GLN A 1 81 ? 28.711 7.132 -42.514 1.00 89.12 81 GLN A N 1
ATOM 644 C CA . GLN A 1 81 ? 27.464 6.565 -41.985 1.00 89.12 81 GLN A CA 1
ATOM 645 C C . GLN A 1 81 ? 27.707 5.740 -40.718 1.00 89.12 81 GLN A C 1
ATOM 647 O O . GLN A 1 81 ? 26.975 5.900 -39.742 1.00 89.12 81 GLN A O 1
ATOM 652 N N . LEU A 1 82 ? 28.771 4.931 -40.682 1.00 93.31 82 LEU A N 1
ATOM 653 C CA . LEU A 1 82 ? 29.175 4.208 -39.473 1.00 93.31 82 LEU A CA 1
ATOM 654 C C . LEU A 1 82 ? 29.477 5.174 -38.323 1.00 93.31 82 LEU A C 1
ATOM 656 O O . LEU A 1 82 ? 29.017 4.952 -37.206 1.00 93.31 82 LEU A O 1
ATOM 660 N N . SER A 1 83 ? 30.174 6.281 -38.593 1.00 93.88 83 SER A N 1
ATOM 661 C CA . SER A 1 83 ? 30.444 7.312 -37.585 1.00 93.88 83 SER A CA 1
ATOM 662 C C . SER A 1 83 ? 29.154 7.910 -37.006 1.00 93.88 83 SER A C 1
ATOM 664 O O . SER A 1 83 ? 29.024 8.012 -35.786 1.00 93.88 83 SER A O 1
ATOM 666 N N . LYS A 1 84 ? 28.159 8.225 -37.848 1.00 92.44 84 LYS A N 1
ATOM 667 C CA . LYS A 1 84 ? 26.843 8.709 -37.389 1.00 92.44 84 LYS A CA 1
ATOM 668 C C . LYS A 1 84 ? 26.108 7.677 -36.537 1.00 92.44 84 LYS A C 1
ATOM 670 O O . LYS A 1 84 ? 25.540 8.042 -35.512 1.00 92.44 84 LYS A O 1
ATOM 675 N N . ILE A 1 85 ? 26.138 6.403 -36.935 1.00 93.94 85 ILE A N 1
ATOM 676 C CA . ILE A 1 85 ? 25.536 5.306 -36.164 1.00 93.94 85 ILE A CA 1
ATOM 677 C C . ILE A 1 85 ? 26.208 5.189 -34.795 1.00 93.94 85 ILE A C 1
ATOM 679 O O . ILE A 1 85 ? 25.515 5.079 -33.789 1.00 93.94 85 ILE A O 1
ATOM 683 N N . VAL A 1 86 ? 27.540 5.264 -34.735 1.00 94.69 86 VAL A N 1
ATOM 684 C CA . VAL A 1 86 ? 28.289 5.220 -33.471 1.00 94.69 86 VAL A CA 1
ATOM 685 C C . VAL A 1 86 ? 27.922 6.404 -32.574 1.00 94.69 86 VAL A C 1
ATOM 687 O O . VAL A 1 86 ? 27.666 6.203 -31.390 1.00 94.69 86 VAL A O 1
ATOM 690 N N . GLN A 1 87 ? 27.839 7.621 -33.118 1.00 92.94 87 GLN A N 1
ATOM 691 C CA . GLN A 1 87 ? 27.450 8.810 -32.351 1.00 92.94 87 GLN A CA 1
ATOM 692 C C . GLN A 1 87 ? 26.014 8.713 -31.819 1.00 92.94 87 GLN A C 1
ATOM 694 O O . GLN A 1 87 ? 25.775 8.970 -30.640 1.00 92.94 87 GLN A O 1
ATOM 699 N N . ALA A 1 88 ? 25.065 8.297 -32.662 1.00 94.62 88 ALA A N 1
ATOM 700 C CA . ALA A 1 88 ? 23.682 8.081 -32.247 1.00 94.62 88 ALA A CA 1
ATOM 701 C C . ALA A 1 88 ? 23.584 6.972 -31.186 1.00 94.62 88 ALA A C 1
ATOM 703 O O . ALA A 1 88 ? 22.920 7.147 -30.165 1.00 94.62 88 ALA A O 1
ATOM 704 N N . GLY A 1 89 ? 24.301 5.864 -31.388 1.00 95.00 89 GLY A N 1
ATOM 705 C CA . GLY A 1 89 ? 24.381 4.755 -30.442 1.00 95.00 89 GLY A CA 1
ATOM 706 C C . GLY A 1 89 ? 24.957 5.176 -29.090 1.00 95.00 89 GLY A C 1
ATOM 707 O O . GLY A 1 89 ? 24.420 4.786 -28.057 1.00 95.00 89 GLY A O 1
ATOM 708 N N . LEU A 1 90 ? 25.990 6.024 -29.076 1.00 95.69 90 LEU A N 1
ATOM 709 C CA . LEU A 1 90 ? 26.555 6.572 -27.842 1.00 95.69 90 LEU A CA 1
ATOM 710 C C . LEU A 1 90 ? 25.517 7.402 -27.074 1.00 95.69 90 LEU A C 1
ATOM 712 O O . LEU A 1 90 ? 25.309 7.161 -25.885 1.00 95.69 90 LEU A O 1
ATOM 716 N N . GLY A 1 91 ? 24.803 8.298 -27.764 1.00 96.12 91 GLY A N 1
ATOM 717 C CA . GLY A 1 91 ? 23.724 9.085 -27.157 1.00 96.12 91 GLY A CA 1
ATOM 718 C C . GLY A 1 91 ? 22.587 8.212 -26.614 1.00 96.12 91 GLY A C 1
ATOM 719 O O . GLY A 1 91 ? 22.075 8.456 -25.522 1.00 96.12 91 GLY A O 1
ATOM 720 N N . MET A 1 92 ? 22.227 7.137 -27.321 1.00 95.75 92 MET A N 1
ATOM 721 C CA . MET A 1 92 ? 21.240 6.168 -26.831 1.00 95.75 92 MET A CA 1
ATOM 722 C C . MET A 1 92 ? 21.712 5.453 -25.560 1.00 95.75 92 MET A C 1
ATOM 724 O O . MET A 1 92 ? 20.927 5.301 -24.626 1.00 95.75 92 MET A O 1
ATOM 728 N N . VAL A 1 93 ? 22.980 5.036 -25.493 1.00 96.50 93 VAL A N 1
ATOM 729 C CA . VAL A 1 93 ? 23.552 4.386 -24.302 1.00 96.50 93 VAL A CA 1
ATOM 730 C C . VAL A 1 93 ? 23.562 5.337 -23.103 1.00 96.50 93 VAL A C 1
ATOM 732 O O . VAL A 1 93 ? 23.248 4.919 -21.988 1.00 96.50 93 VAL A O 1
ATOM 735 N N . GLU A 1 94 ? 23.881 6.615 -23.302 1.00 96.12 94 GLU A N 1
ATOM 736 C CA . GLU A 1 94 ? 23.818 7.629 -22.242 1.00 96.12 94 GLU A CA 1
ATOM 737 C C . GLU A 1 94 ? 22.389 7.828 -21.724 1.00 96.12 94 GLU A C 1
ATOM 739 O O . GLU A 1 94 ? 22.155 7.773 -20.514 1.00 96.12 94 GLU A O 1
ATOM 744 N N . MET A 1 95 ? 21.412 7.952 -22.626 1.00 94.94 95 MET A N 1
ATOM 745 C CA . MET A 1 95 ? 19.997 8.051 -22.255 1.00 94.94 95 MET A CA 1
ATOM 746 C C . MET A 1 95 ? 19.493 6.798 -21.531 1.00 94.94 95 MET A C 1
ATOM 748 O O . MET A 1 95 ? 18.711 6.896 -20.581 1.00 94.94 95 MET A O 1
ATOM 752 N N . GLN A 1 96 ? 19.960 5.612 -21.927 1.00 96.00 96 GLN A N 1
ATOM 753 C CA . GLN A 1 96 ? 19.646 4.368 -21.225 1.00 96.00 96 GLN A CA 1
ATOM 754 C C . GLN A 1 96 ? 20.228 4.360 -19.810 1.00 96.00 96 GLN A C 1
ATOM 756 O O . GLN A 1 96 ? 19.516 4.003 -18.874 1.00 96.00 96 GLN A O 1
ATOM 761 N N . LYS A 1 97 ? 21.480 4.799 -19.619 1.00 96.50 97 LYS A N 1
ATOM 762 C CA . LYS A 1 97 ? 22.087 4.912 -18.281 1.00 96.50 97 LYS A CA 1
ATOM 763 C C . LYS A 1 97 ? 21.273 5.828 -17.369 1.00 96.50 97 LYS A C 1
ATOM 765 O O . LYS A 1 97 ? 20.956 5.421 -16.253 1.00 96.50 97 LYS A O 1
ATOM 770 N N . LEU A 1 98 ? 20.883 7.006 -17.862 1.00 96.62 98 LEU A N 1
ATOM 771 C CA . LEU A 1 98 ? 20.037 7.942 -17.116 1.00 96.62 98 LEU A CA 1
ATOM 772 C C . LEU A 1 98 ? 18.683 7.312 -16.756 1.00 96.62 98 LEU A C 1
ATOM 774 O O . LEU A 1 98 ? 18.234 7.398 -15.615 1.00 96.62 98 LEU A O 1
ATOM 778 N N . THR A 1 99 ? 18.055 6.621 -17.710 1.00 96.69 99 THR A N 1
ATOM 779 C CA . THR A 1 99 ? 16.77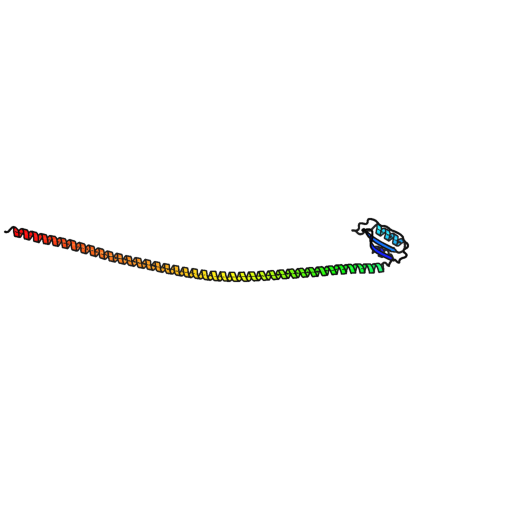3 5.934 -17.487 1.00 96.69 99 THR A CA 1
ATOM 780 C C . THR A 1 99 ? 16.888 4.866 -16.395 1.00 96.69 99 THR A C 1
ATOM 782 O O . THR A 1 99 ? 16.040 4.796 -15.506 1.00 96.69 99 THR A O 1
ATOM 785 N N . ILE A 1 100 ? 17.956 4.063 -16.420 1.00 97.88 100 ILE A N 1
ATOM 786 C CA . ILE A 1 100 ? 18.227 3.035 -15.405 1.00 97.88 100 ILE A CA 1
ATOM 787 C C . ILE A 1 100 ? 18.456 3.675 -14.029 1.00 97.88 100 ILE A C 1
ATOM 789 O O . ILE A 1 100 ? 17.987 3.151 -13.020 1.00 97.88 100 ILE A O 1
ATOM 793 N N . GLU A 1 101 ? 19.162 4.803 -13.960 1.00 97.44 101 GLU A N 1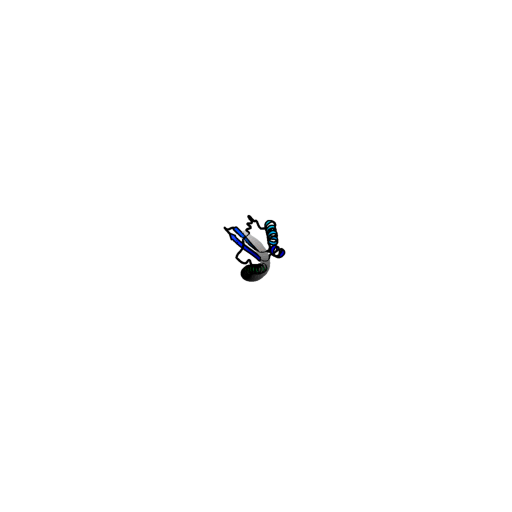
ATOM 794 C CA . GLU A 1 101 ? 19.390 5.524 -12.706 1.00 97.44 101 GLU A CA 1
ATOM 795 C C . GLU A 1 101 ? 18.082 6.059 -12.109 1.00 97.44 101 GLU A C 1
ATOM 797 O O . GLU A 1 101 ? 17.808 5.846 -10.925 1.00 97.44 101 GLU A O 1
ATOM 802 N N . MET A 1 102 ? 17.216 6.649 -12.938 1.00 95.75 102 MET A N 1
ATOM 803 C CA . MET A 1 102 ? 15.880 7.079 -12.517 1.00 95.75 102 MET A CA 1
ATOM 804 C C . MET A 1 102 ? 15.027 5.905 -12.023 1.00 95.75 102 MET A C 1
ATOM 806 O O . MET A 1 102 ? 14.350 6.024 -11.001 1.00 95.75 102 MET A O 1
ATOM 810 N N . GLN A 1 103 ? 15.081 4.755 -12.703 1.00 96.50 103 GLN A N 1
ATOM 811 C CA . GLN A 1 103 ? 14.388 3.541 -12.266 1.00 96.50 103 GLN A CA 1
ATOM 812 C C . GLN A 1 103 ? 14.906 3.045 -10.912 1.00 96.50 103 GLN A C 1
ATOM 814 O O . GLN A 1 103 ? 14.103 2.745 -10.033 1.00 96.50 103 GLN A O 1
ATOM 819 N N . LYS A 1 104 ? 16.227 3.020 -10.697 1.00 97.25 104 LYS A N 1
ATOM 820 C CA . LYS A 1 104 ? 16.819 2.661 -9.396 1.00 97.25 104 LYS A CA 1
ATOM 821 C C . LYS A 1 104 ? 16.365 3.603 -8.285 1.00 97.25 104 LYS A C 1
ATOM 823 O O . LYS A 1 104 ? 16.034 3.145 -7.195 1.00 97.25 104 LYS A O 1
ATOM 828 N N . GLN A 1 105 ? 16.312 4.906 -8.556 1.00 96.75 105 GLN A N 1
ATOM 829 C CA . GLN A 1 105 ? 15.824 5.882 -7.585 1.00 96.75 105 GLN A CA 1
ATOM 830 C C . GLN A 1 105 ? 14.337 5.672 -7.262 1.00 96.75 105 GLN A C 1
ATOM 832 O O . GLN A 1 105 ? 13.940 5.777 -6.101 1.00 96.75 105 GLN A O 1
ATOM 837 N N . ALA A 1 106 ? 13.512 5.376 -8.270 1.00 96.81 106 ALA A N 1
ATOM 838 C CA . ALA A 1 106 ? 12.097 5.075 -8.077 1.00 96.81 106 ALA A CA 1
ATOM 839 C C . ALA A 1 106 ? 11.898 3.799 -7.245 1.00 96.81 106 ALA A C 1
ATOM 841 O O . ALA A 1 106 ? 11.127 3.820 -6.289 1.00 96.81 106 ALA A O 1
ATOM 842 N N . LEU A 1 107 ? 12.650 2.734 -7.542 1.00 97.25 107 LEU A N 1
ATOM 843 C CA . LEU A 1 107 ? 12.648 1.496 -6.757 1.00 97.25 107 LEU A CA 1
ATOM 844 C C . LEU A 1 107 ? 13.038 1.754 -5.298 1.00 97.25 107 LEU A C 1
ATOM 846 O O . LEU A 1 107 ? 12.295 1.371 -4.405 1.00 97.25 107 LEU A O 1
ATOM 850 N N . GLY A 1 108 ? 14.105 2.518 -5.042 1.00 97.75 108 GLY A N 1
ATOM 851 C CA . GLY A 1 108 ? 14.494 2.862 -3.669 1.00 97.75 108 GLY A CA 1
ATOM 852 C C . GLY A 1 108 ? 13.427 3.659 -2.905 1.00 97.75 108 GLY A C 1
ATOM 853 O O . GLY A 1 108 ? 13.272 3.493 -1.697 1.00 97.75 108 GLY A O 1
ATOM 854 N N . LYS A 1 109 ? 12.645 4.508 -3.587 1.00 96.00 109 LYS A N 1
ATOM 855 C CA . LYS A 1 109 ? 11.488 5.183 -2.968 1.00 96.00 109 LYS A CA 1
ATOM 856 C C . LYS A 1 109 ? 10.336 4.217 -2.687 1.00 96.00 109 LYS A C 1
ATOM 858 O O . LYS A 1 109 ? 9.624 4.408 -1.699 1.00 96.00 109 LYS A O 1
ATOM 863 N N . HIS A 1 110 ? 10.131 3.217 -3.543 1.00 95.31 110 HIS A N 1
ATOM 864 C CA . HIS A 1 110 ? 9.141 2.173 -3.304 1.00 95.31 110 HIS A CA 1
ATOM 865 C C . HIS A 1 110 ? 9.524 1.317 -2.098 1.00 95.31 110 HIS A C 1
ATOM 867 O O . HIS A 1 110 ? 8.680 1.163 -1.222 1.00 95.31 110 HIS A O 1
ATOM 873 N N . ASP A 1 111 ? 10.786 0.904 -1.974 1.00 96.88 111 ASP A N 1
ATOM 874 C CA . ASP A 1 111 ? 11.283 0.161 -0.807 1.00 96.88 111 ASP A CA 1
ATOM 875 C C . ASP A 1 111 ? 11.048 0.947 0.494 1.00 96.88 111 ASP A C 1
ATOM 877 O O . ASP A 1 111 ? 10.401 0.457 1.412 1.00 96.88 111 ASP A O 1
ATOM 881 N N . GLN A 1 112 ? 11.416 2.235 0.533 1.00 96.50 112 GLN A N 1
ATOM 882 C CA . GLN A 1 112 ? 11.134 3.099 1.692 1.00 96.50 112 GLN A CA 1
ATOM 883 C C . GLN A 1 112 ? 9.638 3.250 2.012 1.00 96.50 112 GLN A C 1
ATOM 885 O O . GLN A 1 112 ? 9.268 3.583 3.141 1.00 96.50 112 GLN A O 1
ATOM 890 N N . THR A 1 113 ? 8.770 3.112 1.010 1.00 97.06 113 THR A N 1
ATOM 891 C CA . THR A 1 113 ? 7.317 3.175 1.204 1.00 97.06 113 THR A CA 1
ATOM 892 C C . THR A 1 113 ? 6.797 1.866 1.779 1.00 97.06 113 THR A C 1
ATOM 894 O O . THR A 1 113 ? 5.966 1.911 2.683 1.00 97.06 113 THR A O 1
ATOM 897 N N . LEU A 1 114 ? 7.318 0.733 1.302 1.00 97.31 114 LEU A N 1
ATOM 898 C CA . LEU A 1 114 ? 7.022 -0.595 1.833 1.00 97.31 114 LEU A CA 1
ATOM 899 C C . LEU A 1 114 ? 7.459 -0.702 3.298 1.00 97.31 114 LEU A C 1
ATOM 901 O O . LEU A 1 114 ? 6.624 -1.004 4.140 1.00 97.31 114 LEU A O 1
ATOM 905 N N . ASP A 1 115 ? 8.682 -0.283 3.637 1.00 97.88 115 ASP A N 1
ATOM 906 C CA . ASP A 1 115 ? 9.175 -0.285 5.026 1.00 97.88 115 ASP A CA 1
ATOM 907 C C . ASP A 1 115 ? 8.261 0.511 5.977 1.00 97.88 115 ASP A C 1
ATOM 909 O O . ASP A 1 115 ? 8.021 0.143 7.131 1.00 97.88 115 ASP A O 1
ATOM 913 N N . LYS A 1 116 ? 7.726 1.644 5.501 1.00 96.38 116 LYS A N 1
ATOM 914 C CA . LYS A 1 116 ? 6.774 2.450 6.277 1.00 96.38 116 LYS A CA 1
ATOM 915 C C . LYS A 1 116 ? 5.428 1.756 6.432 1.00 96.38 116 LYS A C 1
ATOM 917 O O . LYS A 1 116 ? 4.815 1.901 7.488 1.00 96.38 116 LYS A O 1
ATOM 922 N N . GLN A 1 117 ? 4.957 1.064 5.396 1.00 96.94 117 GLN A N 1
ATOM 923 C CA . GLN A 1 117 ? 3.723 0.285 5.458 1.00 96.94 117 GLN A CA 1
ATOM 924 C C . GLN A 1 117 ? 3.866 -0.873 6.446 1.00 96.94 117 GLN A C 1
ATOM 926 O O . GLN A 1 117 ? 3.008 -1.000 7.315 1.00 96.94 117 GLN A O 1
ATOM 931 N N . ASP A 1 118 ? 4.974 -1.610 6.406 1.00 97.69 118 ASP A N 1
ATOM 932 C CA . ASP A 1 118 ? 5.258 -2.696 7.350 1.00 97.69 118 ASP A CA 1
ATOM 933 C C . ASP A 1 118 ? 5.280 -2.179 8.796 1.00 97.69 118 ASP A C 1
ATOM 935 O O . ASP A 1 118 ? 4.559 -2.681 9.655 1.00 97.69 118 ASP A O 1
ATOM 939 N N . SER A 1 119 ? 5.973 -1.063 9.060 1.00 97.25 119 SER A N 1
ATOM 940 C CA . SER A 1 119 ? 5.973 -0.447 10.397 1.00 97.25 119 SER A CA 1
ATOM 941 C C . SER A 1 119 ? 4.585 0.032 10.856 1.00 97.25 119 SER A C 1
ATOM 943 O O . SER A 1 119 ? 4.307 0.097 12.058 1.00 97.25 119 SER A O 1
ATOM 945 N N . MET A 1 120 ? 3.705 0.418 9.926 1.00 97.19 120 MET A N 1
ATOM 946 C CA . MET A 1 120 ? 2.318 0.760 10.250 1.00 97.19 120 MET A CA 1
ATOM 947 C C . MET A 1 120 ? 1.488 -0.482 10.575 1.00 97.19 120 MET A C 1
ATOM 949 O O . MET A 1 120 ? 0.686 -0.411 11.507 1.00 97.19 120 MET A O 1
ATOM 953 N N . LEU A 1 121 ? 1.690 -1.587 9.855 1.00 97.75 121 LEU A N 1
ATOM 954 C CA . LEU A 1 121 ? 1.033 -2.867 10.123 1.00 97.75 121 LEU A CA 1
ATOM 955 C C . LEU A 1 121 ? 1.430 -3.407 11.502 1.00 97.75 121 LEU A C 1
ATOM 957 O O . LEU A 1 121 ? 0.545 -3.658 12.314 1.00 97.75 121 LEU A O 1
ATOM 961 N N . ASP A 1 122 ? 2.721 -3.408 11.844 1.00 98.25 122 ASP A N 1
ATOM 962 C CA . ASP A 1 122 ? 3.203 -3.828 13.173 1.00 98.25 122 ASP A CA 1
ATOM 963 C C . ASP A 1 122 ? 2.535 -3.043 14.317 1.00 98.25 122 ASP A C 1
ATOM 965 O O . ASP A 1 122 ? 2.195 -3.572 15.381 1.00 98.25 122 ASP A O 1
ATOM 969 N N . LYS A 1 123 ? 2.331 -1.735 14.112 1.00 97.00 123 LYS A N 1
ATOM 970 C CA . LYS A 1 123 ? 1.644 -0.883 15.092 1.00 97.00 123 LYS A CA 1
ATOM 971 C C . LYS A 1 123 ? 0.158 -1.206 15.196 1.00 97.00 123 LYS A C 1
ATOM 973 O O . LYS A 1 123 ? -0.389 -1.109 16.294 1.00 97.00 123 LYS A O 1
ATOM 978 N N . GLN A 1 124 ? -0.491 -1.539 14.082 1.00 97.06 124 GLN A N 1
ATOM 979 C CA . GLN A 1 124 ? -1.892 -1.956 14.075 1.00 97.06 124 GLN A CA 1
ATOM 980 C C . GLN A 1 124 ? -2.063 -3.293 14.794 1.00 97.06 124 GLN A C 1
ATOM 982 O O . GLN A 1 124 ? -2.926 -3.378 15.665 1.00 97.06 124 GLN A O 1
ATOM 987 N N . ASP A 1 125 ? -1.193 -4.267 14.536 1.00 97.69 125 ASP A N 1
ATOM 988 C CA . ASP A 1 125 ? -1.207 -5.564 15.218 1.00 97.69 125 ASP A CA 1
ATOM 989 C C . ASP A 1 125 ? -1.032 -5.393 16.734 1.00 97.69 125 ASP A C 1
ATOM 991 O O . ASP A 1 125 ? -1.848 -5.870 17.521 1.00 97.69 125 ASP A O 1
ATOM 995 N N . SER A 1 126 ? -0.066 -4.574 17.168 1.00 97.50 126 SER A N 1
ATOM 996 C CA . SER A 1 126 ? 0.114 -4.265 18.595 1.00 97.50 126 SER A CA 1
ATOM 997 C C . SER A 1 126 ? -1.100 -3.563 19.228 1.00 97.50 126 SER A C 1
ATOM 999 O O . SER A 1 126 ? -1.379 -3.732 20.421 1.00 97.50 126 SER A O 1
ATOM 1001 N N . MET A 1 127 ? -1.829 -2.744 18.463 1.00 97.62 127 MET A N 1
ATOM 1002 C CA . MET A 1 127 ? -3.073 -2.134 18.936 1.00 97.62 127 MET A CA 1
ATOM 1003 C C . MET A 1 127 ? -4.203 -3.155 19.058 1.00 97.62 127 MET A C 1
ATOM 1005 O O . MET A 1 127 ? -4.941 -3.092 20.043 1.00 97.62 127 MET A O 1
ATOM 1009 N N . LEU A 1 128 ? -4.331 -4.077 18.102 1.00 97.75 128 LEU A N 1
ATOM 1010 C CA . LEU A 1 128 ? -5.315 -5.158 18.146 1.00 97.75 128 LEU A CA 1
ATOM 1011 C C . LEU A 1 128 ? -5.074 -6.061 19.361 1.00 97.75 128 LEU A C 1
ATOM 1013 O O . LEU A 1 128 ? -6.001 -6.272 20.140 1.00 97.75 128 LEU A O 1
ATOM 1017 N N . ASP A 1 129 ? -3.824 -6.446 19.629 1.00 98.25 129 ASP A N 1
ATOM 1018 C CA . ASP A 1 129 ? -3.465 -7.228 20.820 1.00 98.25 129 ASP A CA 1
ATOM 1019 C C . ASP A 1 129 ? -3.901 -6.540 22.124 1.00 98.25 129 ASP A C 1
ATOM 1021 O O . ASP A 1 129 ? -4.461 -7.157 23.034 1.00 98.25 129 ASP A O 1
ATOM 1025 N N . LYS A 1 130 ? -3.678 -5.224 22.231 1.00 97.00 130 LYS A N 1
ATOM 1026 C CA . LYS A 1 130 ? -4.107 -4.441 23.402 1.00 97.00 130 LYS A CA 1
ATOM 1027 C C . LYS A 1 130 ? -5.626 -4.349 23.519 1.00 97.00 130 LYS A C 1
ATOM 1029 O O . LYS A 1 130 ? -6.153 -4.335 24.637 1.00 97.00 130 LYS A O 1
ATOM 1034 N N . GLN A 1 131 ? -6.336 -4.264 22.397 1.00 97.25 131 GLN A N 1
ATOM 1035 C CA . GLN A 1 131 ? -7.797 -4.291 22.387 1.00 97.25 131 GLN A CA 1
ATOM 1036 C C . GLN A 1 131 ? -8.321 -5.655 22.842 1.00 97.25 131 GLN A C 1
ATOM 1038 O O . GLN A 1 131 ? -9.212 -5.692 23.690 1.00 97.25 131 GLN A O 1
ATOM 1043 N N . ASP A 1 132 ? -7.722 -6.754 22.388 1.00 97.56 132 ASP A N 1
ATOM 1044 C CA . ASP A 1 132 ? -8.088 -8.112 22.802 1.00 97.56 132 ASP A CA 1
ATOM 1045 C C . ASP A 1 132 ? -7.841 -8.355 24.296 1.00 97.56 132 ASP A C 1
ATOM 1047 O O . ASP A 1 132 ? -8.696 -8.910 24.999 1.00 97.56 132 ASP A O 1
ATOM 1051 N N . GLN A 1 133 ? -6.719 -7.861 24.829 1.00 97.69 133 GLN A N 1
ATOM 1052 C CA . GLN A 1 133 ? -6.453 -7.874 26.271 1.00 97.69 133 GLN A CA 1
ATOM 1053 C C . GLN A 1 133 ? -7.511 -7.078 27.043 1.00 97.69 133 GLN A C 1
ATOM 1055 O O . GLN A 1 133 ? -8.065 -7.565 28.031 1.00 97.69 133 GLN A O 1
ATOM 1060 N N . THR A 1 134 ? -7.846 -5.877 26.568 1.00 96.62 134 THR A N 1
ATOM 1061 C CA . THR A 1 134 ? -8.863 -5.021 27.198 1.00 96.62 134 THR A CA 1
ATOM 1062 C C . THR A 1 134 ? -10.238 -5.692 27.182 1.00 96.62 134 THR A C 1
ATOM 1064 O O . THR A 1 134 ? -10.930 -5.716 28.199 1.00 96.62 134 THR A O 1
ATOM 1067 N N . LEU A 1 135 ? -10.625 -6.298 26.057 1.00 97.75 135 LEU A N 1
ATOM 1068 C CA . LEU A 1 135 ? -11.870 -7.056 25.929 1.00 97.75 135 LEU A CA 1
ATOM 1069 C C . LEU A 1 135 ? -11.916 -8.247 26.885 1.00 97.75 135 LEU A C 1
ATOM 1071 O O . LEU A 1 135 ? -12.966 -8.521 27.465 1.00 97.75 135 LEU A O 1
ATOM 1075 N N . THR A 1 136 ? -10.794 -8.939 27.073 1.00 97.50 136 THR A N 1
ATOM 1076 C CA . THR A 1 136 ? -10.691 -10.061 28.014 1.00 97.50 136 THR A CA 1
ATOM 1077 C C . THR A 1 136 ? -10.932 -9.600 29.450 1.00 97.50 136 THR A C 1
ATOM 1079 O O . THR A 1 136 ? -11.753 -10.191 30.152 1.00 97.50 136 THR A O 1
ATOM 1082 N N . VAL A 1 137 ? -10.298 -8.500 29.867 1.00 97.44 137 VAL A N 1
ATOM 1083 C CA . VAL A 1 137 ? -10.497 -7.913 31.203 1.00 97.44 137 VAL A CA 1
ATOM 1084 C C . VAL A 1 137 ? -11.948 -7.469 31.403 1.00 97.44 137 VAL A C 1
ATOM 1086 O O . VAL A 1 137 ? -12.549 -7.790 32.427 1.00 97.44 137 VAL A O 1
ATOM 1089 N N . ILE A 1 138 ? -12.545 -6.793 30.415 1.00 96.81 138 ILE A N 1
ATOM 1090 C CA . ILE A 1 138 ? -13.954 -6.375 30.475 1.00 96.81 138 ILE A CA 1
ATOM 1091 C C . ILE A 1 138 ? -14.875 -7.590 30.621 1.00 96.81 138 ILE A C 1
ATOM 1093 O O . ILE A 1 138 ? -15.772 -7.574 31.461 1.00 96.81 138 ILE A O 1
ATOM 1097 N N . LYS A 1 139 ? -14.658 -8.655 29.839 1.00 97.06 139 LYS A N 1
ATOM 1098 C CA . LYS A 1 139 ? -15.449 -9.891 29.943 1.00 97.06 139 LYS A CA 1
ATOM 1099 C C . LYS A 1 139 ? -15.336 -10.524 31.332 1.00 97.06 139 LYS A C 1
ATOM 1101 O O . LYS A 1 139 ? -16.364 -10.917 31.876 1.00 97.06 139 LYS A O 1
ATOM 1106 N N . SER A 1 140 ? -14.132 -10.579 31.912 1.00 96.56 140 SER A N 1
ATOM 1107 C CA . SER A 1 140 ? -13.934 -11.079 33.283 1.00 96.56 140 SER A CA 1
ATOM 1108 C C . SER A 1 140 ? -14.722 -10.250 34.292 1.00 96.56 140 SER A C 1
ATOM 1110 O O . SER A 1 140 ? -15.556 -10.792 35.011 1.00 96.56 140 SER A O 1
ATOM 1112 N N . GLY A 1 141 ? -14.560 -8.923 34.267 1.00 96.75 141 GLY A N 1
ATOM 1113 C CA . GLY A 1 141 ? -15.263 -8.035 35.195 1.00 96.75 141 GLY A CA 1
ATOM 1114 C C . GLY A 1 141 ? -16.788 -8.096 35.054 1.00 96.75 141 GLY A C 1
ATOM 1115 O O . GLY A 1 141 ? -17.511 -8.022 36.045 1.00 96.75 141 GLY A O 1
ATOM 1116 N N . VAL A 1 142 ? -17.307 -8.278 33.834 1.00 97.12 142 VAL A N 1
ATOM 1117 C CA . VAL A 1 142 ? -18.747 -8.488 33.602 1.00 97.12 142 VAL A CA 1
ATOM 1118 C C . VAL A 1 142 ? -19.229 -9.807 34.204 1.00 97.12 142 VAL A C 1
ATOM 1120 O O . VAL A 1 142 ? -20.312 -9.831 34.794 1.00 97.12 142 VAL A O 1
ATOM 1123 N N . ASN A 1 143 ? -18.451 -10.883 34.083 1.00 96.75 143 ASN A N 1
ATOM 1124 C CA . ASN A 1 143 ? -18.793 -12.170 34.685 1.00 96.75 143 ASN A CA 1
ATOM 1125 C C . ASN A 1 143 ? -18.793 -12.086 36.216 1.00 96.75 143 ASN A C 1
ATOM 1127 O O . ASN A 1 143 ? -19.794 -12.445 36.829 1.00 96.75 143 ASN A O 1
ATOM 1131 N N . GLU A 1 144 ? -17.754 -11.507 36.818 1.00 97.06 144 GLU A N 1
ATOM 1132 C CA . GLU A 1 144 ? -17.662 -11.305 38.272 1.00 97.06 144 GLU A CA 1
ATOM 1133 C C . GLU A 1 144 ? -18.831 -10.458 38.807 1.00 97.06 144 GLU A C 1
ATOM 1135 O O . GLU A 1 144 ? -19.484 -10.810 39.790 1.00 97.06 144 GLU A O 1
ATOM 1140 N N . MET A 1 145 ? -19.176 -9.360 38.120 1.00 96.44 145 MET A N 1
ATOM 1141 C CA . MET A 1 145 ? -20.344 -8.548 38.483 1.00 96.44 145 MET A CA 1
ATOM 1142 C C . MET A 1 145 ? -21.657 -9.326 38.372 1.00 96.44 145 MET A C 1
ATOM 1144 O O . MET A 1 145 ? -22.576 -9.102 39.164 1.00 96.44 145 MET A O 1
ATOM 1148 N N . ARG A 1 146 ? -21.786 -10.200 37.370 1.00 97.00 146 ARG A N 1
ATOM 1149 C CA . ARG A 1 146 ? -22.978 -11.030 37.187 1.00 97.00 146 ARG A CA 1
ATOM 1150 C C . ARG A 1 146 ? -23.114 -12.049 38.316 1.00 97.00 146 ARG A C 1
ATOM 1152 O O . ARG A 1 146 ? -24.217 -12.201 38.832 1.00 97.00 146 ARG A O 1
ATOM 1159 N N . GLU A 1 147 ? -22.021 -12.696 38.704 1.00 96.50 147 GLU A N 1
ATOM 1160 C CA . GLU A 1 147 ? -21.979 -13.638 39.827 1.00 96.50 147 GLU A CA 1
ATOM 1161 C C . GLU A 1 147 ? -22.364 -12.941 41.135 1.00 96.50 147 GLU A C 1
ATOM 1163 O O . GLU A 1 147 ? -23.339 -13.334 41.774 1.00 96.50 147 GLU A O 1
ATOM 1168 N N . SER A 1 148 ? -21.723 -11.812 41.455 1.00 96.50 148 SER A N 1
ATOM 1169 C CA . SER A 1 148 ? -22.048 -11.026 42.653 1.00 96.50 148 SER A CA 1
ATOM 1170 C C . SER A 1 148 ? -23.505 -10.539 42.676 1.00 96.50 148 SER A C 1
ATOM 1172 O O . SER A 1 148 ? -24.141 -10.481 43.732 1.00 96.50 148 SER A O 1
ATOM 1174 N N . ARG A 1 149 ? -24.085 -10.186 41.520 1.00 96.38 149 ARG A N 1
ATOM 1175 C CA . ARG A 1 149 ? -25.510 -9.823 41.436 1.00 96.38 149 ARG A CA 1
ATOM 1176 C C . ARG A 1 149 ? -26.428 -10.996 41.760 1.00 96.38 149 ARG A C 1
ATOM 1178 O O . ARG A 1 149 ? -27.43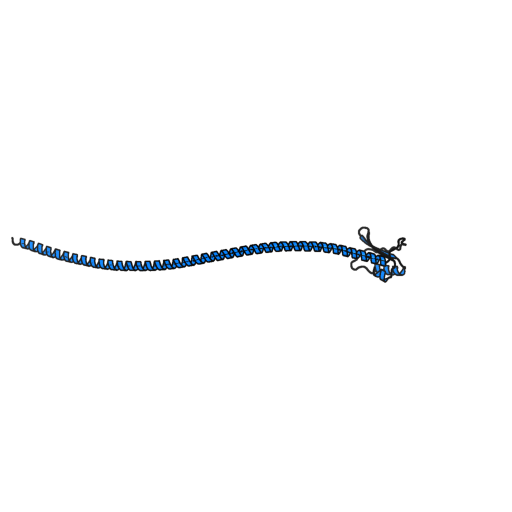9 -10.777 42.426 1.00 96.38 149 ARG A O 1
ATOM 1185 N N . GLU A 1 150 ? -26.107 -12.199 41.296 1.00 95.81 150 GLU A N 1
ATOM 1186 C CA . GLU A 1 150 ? -26.930 -13.373 41.582 1.00 95.81 150 GLU A CA 1
ATOM 1187 C C . GLU A 1 150 ? -26.818 -13.775 43.060 1.00 95.81 150 GLU A C 1
ATOM 1189 O O . GLU A 1 150 ? -27.844 -14.018 43.690 1.00 95.81 150 GLU A O 1
ATOM 1194 N N . GLU A 1 151 ? -25.621 -13.714 43.650 1.00 96.50 151 GLU A N 1
ATOM 1195 C CA . GLU A 1 151 ? -25.411 -13.938 45.090 1.00 96.50 151 GLU A CA 1
ATOM 1196 C C . GLU A 1 151 ? -26.183 -12.934 45.961 1.00 96.50 151 GLU A C 1
ATOM 1198 O O . GLU A 1 151 ? -26.869 -13.301 46.918 1.00 96.50 151 GLU A O 1
ATOM 1203 N N . ASN A 1 152 ? -26.129 -11.645 45.614 1.00 95.88 152 ASN A N 1
ATOM 1204 C CA . ASN A 1 152 ? -26.885 -10.617 46.332 1.00 95.88 152 ASN A CA 1
ATOM 1205 C C . ASN A 1 152 ? -28.397 -10.842 46.220 1.00 95.88 152 ASN A C 1
ATOM 1207 O O . ASN A 1 152 ? -29.136 -10.630 47.182 1.00 95.88 152 ASN A O 1
ATOM 1211 N N . LYS A 1 153 ? -28.873 -11.287 45.055 1.00 96.88 153 LYS A N 1
ATOM 1212 C CA . LYS A 1 153 ? -30.282 -11.618 44.838 1.00 96.88 153 LYS A CA 1
ATOM 1213 C C . LYS A 1 153 ? -30.712 -12.809 45.694 1.00 96.88 153 LYS A C 1
ATOM 1215 O O . LYS A 1 153 ? -31.786 -12.740 46.288 1.00 96.88 153 LYS A O 1
ATOM 1220 N N . THR A 1 154 ? -29.899 -13.863 45.799 1.00 96.00 154 THR A N 1
ATOM 1221 C CA . THR A 1 154 ? -30.202 -15.000 46.683 1.00 96.00 154 THR A CA 1
ATOM 1222 C C . THR A 1 154 ? -30.225 -14.574 48.148 1.00 96.00 154 THR A C 1
ATOM 1224 O O . THR A 1 154 ? -31.190 -14.868 48.845 1.00 96.00 154 THR A O 1
ATOM 1227 N N . LEU A 1 155 ? -29.246 -13.776 48.589 1.00 96.75 155 LEU A N 1
ATOM 1228 C CA . LEU A 1 155 ? -29.198 -13.257 49.958 1.00 96.75 155 LEU A CA 1
ATOM 1229 C C . LEU A 1 155 ? -30.441 -12.416 50.298 1.00 96.75 155 LEU A C 1
ATOM 1231 O O . LEU A 1 155 ? -31.013 -12.548 51.379 1.00 96.75 155 LEU A O 1
ATOM 1235 N N . LEU A 1 156 ? -30.876 -11.555 49.373 1.00 96.44 156 LEU A N 1
ATOM 1236 C CA . LEU A 1 156 ? -32.075 -10.734 49.545 1.00 96.44 156 LEU A CA 1
ATOM 1237 C C . LEU A 1 156 ? -33.349 -11.579 49.630 1.00 96.44 156 LEU A C 1
ATOM 1239 O O . LEU A 1 156 ? -34.221 -11.271 50.443 1.00 96.44 156 LEU A O 1
ATOM 1243 N N . LEU A 1 157 ? -33.462 -12.635 48.818 1.00 95.94 157 LEU A N 1
ATOM 1244 C CA . LEU A 1 157 ? -34.588 -13.568 48.881 1.00 95.94 157 LEU A CA 1
ATOM 1245 C C . LEU A 1 157 ? -34.634 -14.290 50.231 1.00 95.94 157 LEU A C 1
ATOM 1247 O O . LEU A 1 157 ? -35.696 -14.338 50.854 1.00 95.94 157 LEU A O 1
ATOM 1251 N N . ASP A 1 158 ? -33.490 -14.775 50.710 1.00 96.19 158 ASP A N 1
ATOM 1252 C CA . ASP A 1 158 ? -33.385 -15.459 51.999 1.00 96.19 158 ASP A CA 1
ATOM 1253 C C . ASP A 1 158 ? -33.718 -14.520 53.163 1.00 96.19 158 ASP A C 1
ATOM 1255 O O . ASP A 1 158 ? -34.513 -14.865 54.040 1.00 96.19 158 ASP A O 1
ATOM 1259 N N . PHE A 1 159 ? -33.181 -13.295 53.147 1.00 96.31 159 PHE A N 1
ATOM 1260 C CA . PHE A 1 159 ? -33.490 -12.275 54.149 1.00 96.31 159 PHE A CA 1
ATOM 1261 C C . PHE A 1 159 ? -34.978 -11.909 54.157 1.00 96.31 159 PHE A C 1
ATOM 1263 O O . PHE A 1 159 ? -35.583 -11.766 55.225 1.00 96.31 159 PHE A O 1
ATOM 1270 N N . HIS A 1 160 ? -35.587 -11.772 52.977 1.00 96.12 160 HIS A N 1
ATOM 1271 C CA . HIS A 1 160 ? -37.011 -11.483 52.853 1.00 96.12 160 HIS A CA 1
ATOM 1272 C C . HIS A 1 160 ? -37.861 -12.620 53.433 1.00 96.12 160 HIS A C 1
ATOM 1274 O O . HIS A 1 160 ? -38.771 -12.364 54.221 1.00 96.12 160 HIS A O 1
ATOM 1280 N N . GLN A 1 161 ? -37.521 -13.874 53.121 1.00 95.69 161 GLN A N 1
ATOM 1281 C CA . GLN A 1 161 ? -38.197 -15.043 53.685 1.00 95.69 161 GLN A CA 1
ATOM 1282 C C . GLN A 1 161 ? -38.025 -15.150 55.206 1.00 95.69 161 GLN A C 1
ATOM 1284 O O . GLN A 1 161 ? -38.998 -15.448 55.899 1.00 95.69 161 GLN A O 1
ATOM 1289 N N . ASP A 1 162 ? -36.825 -14.906 55.744 1.00 96.81 162 ASP A N 1
ATOM 1290 C CA . ASP A 1 162 ? -36.596 -14.910 57.198 1.00 96.81 162 ASP A CA 1
ATOM 1291 C C . ASP A 1 162 ? -37.408 -13.808 57.891 1.00 96.81 162 ASP A C 1
ATOM 1293 O O . ASP A 1 162 ? -38.038 -14.037 58.923 1.00 96.81 162 ASP A O 1
ATOM 1297 N N . THR A 1 163 ? -37.461 -12.621 57.286 1.00 95.44 163 THR A N 1
ATOM 1298 C CA . THR A 1 163 ? -38.235 -11.488 57.802 1.00 95.44 163 THR A CA 1
ATOM 1299 C C . THR A 1 163 ? -39.728 -11.809 57.858 1.00 95.44 163 THR A C 1
ATOM 1301 O O . THR A 1 163 ? -40.347 -11.592 58.898 1.00 95.44 163 THR A O 1
ATOM 1304 N N . ILE A 1 164 ? -40.296 -12.383 56.791 1.00 96.31 164 ILE A N 1
ATOM 1305 C CA . ILE A 1 164 ? -41.701 -12.824 56.769 1.00 96.31 164 ILE A CA 1
ATOM 1306 C C . ILE A 1 164 ? -41.962 -13.830 57.896 1.00 96.31 164 ILE A C 1
ATOM 1308 O O . ILE A 1 164 ? -42.855 -13.613 58.709 1.00 96.31 164 ILE A O 1
ATOM 1312 N N . LYS A 1 165 ? -41.119 -14.863 58.034 1.00 96.12 165 LYS A N 1
ATOM 1313 C CA . LYS A 1 165 ? -41.257 -15.869 59.103 1.00 96.12 165 LYS A CA 1
ATOM 1314 C C . LYS A 1 165 ? -41.233 -15.254 60.506 1.00 96.12 165 LYS A C 1
ATOM 1316 O O . LYS A 1 165 ? -41.928 -15.729 61.407 1.00 96.12 165 LYS A O 1
ATOM 1321 N N . ARG A 1 166 ? -40.420 -14.216 60.728 1.00 95.69 166 ARG A N 1
ATOM 1322 C CA . ARG A 1 166 ? -40.376 -13.494 62.011 1.00 95.69 166 ARG A CA 1
ATOM 1323 C C . ARG A 1 166 ? -41.661 -12.716 62.270 1.00 95.69 166 ARG A C 1
ATOM 1325 O O . ARG A 1 166 ? -42.122 -12.730 63.410 1.00 95.69 166 ARG A O 1
ATOM 1332 N N . PHE A 1 167 ? -42.230 -12.073 61.252 1.00 96.38 167 PHE A N 1
ATOM 1333 C CA . PHE A 1 167 ? -43.526 -11.403 61.369 1.00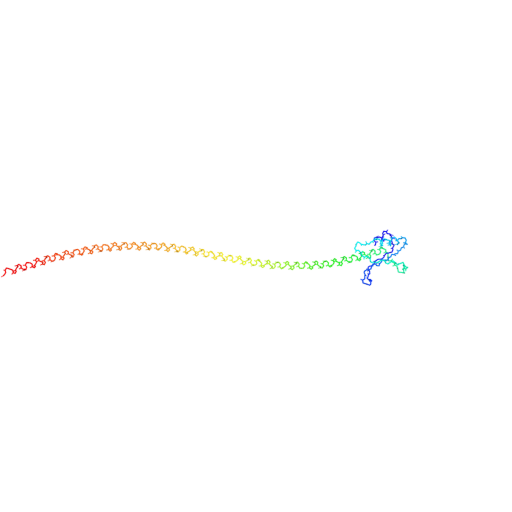 96.38 167 PHE A CA 1
ATOM 1334 C C . PHE A 1 167 ? -44.652 -12.399 61.649 1.00 96.38 167 PHE A C 1
ATOM 1336 O O . PHE A 1 167 ? -45.378 -12.189 62.614 1.00 96.38 167 PHE A O 1
ATOM 1343 N N . ASP A 1 168 ? -44.705 -13.534 60.948 1.00 95.56 168 ASP A N 1
ATOM 1344 C CA . ASP A 1 168 ? -45.687 -14.595 61.222 1.00 95.56 168 ASP A CA 1
ATOM 1345 C C . ASP A 1 168 ? -45.613 -15.075 62.687 1.00 95.56 168 ASP A C 1
ATOM 1347 O O . ASP A 1 168 ? -46.624 -15.294 63.358 1.00 95.56 168 ASP A O 1
ATOM 1351 N N . ASN A 1 169 ? -44.394 -15.215 63.225 1.00 95.69 169 ASN A N 1
ATOM 1352 C CA . ASN A 1 169 ? -44.179 -15.593 64.623 1.00 95.69 169 ASN A CA 1
ATOM 1353 C C . ASN A 1 169 ? -44.650 -14.503 65.600 1.00 95.69 169 ASN A C 1
ATOM 1355 O O . ASN A 1 169 ? -45.244 -14.812 66.636 1.00 95.69 169 ASN A O 1
ATOM 1359 N N . LEU A 1 170 ? -44.381 -13.232 65.285 1.00 94.88 170 LEU A N 1
ATOM 1360 C CA . LEU A 1 170 ? -44.847 -12.100 66.082 1.00 94.88 170 LEU A CA 1
ATOM 1361 C C . LEU A 1 170 ? -46.371 -12.019 66.081 1.00 94.88 170 LEU A C 1
ATOM 1363 O O . LEU A 1 170 ? -46.946 -11.936 67.164 1.00 94.88 170 LEU A O 1
ATOM 1367 N N . ASP A 1 171 ? -47.013 -12.120 64.921 1.00 94.81 171 ASP A N 1
ATOM 1368 C CA . ASP A 1 171 ? -48.471 -12.115 64.789 1.00 94.81 171 ASP A CA 1
ATOM 1369 C C . ASP A 1 171 ? -49.099 -13.231 65.631 1.00 94.81 171 ASP A C 1
ATOM 1371 O O . ASP A 1 171 ? -50.019 -12.982 66.412 1.00 94.81 171 ASP A O 1
ATOM 1375 N N . ALA A 1 172 ? -48.528 -14.441 65.594 1.00 95.94 172 ALA A N 1
ATOM 1376 C CA . ALA A 1 172 ? -48.975 -15.546 66.440 1.00 95.94 172 ALA A CA 1
ATOM 1377 C C . ALA A 1 172 ? -48.817 -15.259 67.948 1.00 95.94 172 ALA A C 1
ATOM 1379 O O . ALA A 1 172 ? -49.674 -15.638 68.751 1.00 95.94 172 ALA A O 1
ATOM 1380 N N . LYS A 1 173 ? -47.727 -14.602 68.371 1.00 95.12 173 LYS A N 1
ATOM 1381 C CA . LYS A 1 173 ? -47.522 -14.214 69.779 1.00 95.12 173 LYS A CA 1
ATOM 1382 C C . LYS A 1 173 ? -48.484 -13.111 70.211 1.00 95.12 173 LYS A C 1
ATOM 1384 O O . LYS A 1 173 ? -49.054 -13.218 71.294 1.00 95.12 173 LYS A O 1
ATOM 1389 N N . TYR A 1 174 ? -48.675 -12.082 69.390 1.00 94.06 174 TYR A N 1
ATOM 1390 C CA . TYR A 1 174 ? -49.608 -10.995 69.676 1.00 94.06 174 TYR A CA 1
ATOM 1391 C C . TYR A 1 174 ? -51.054 -11.485 69.714 1.00 94.06 174 TYR A C 1
ATOM 1393 O O . TYR A 1 174 ? -51.783 -11.074 70.613 1.00 94.06 174 TYR A O 1
ATOM 1401 N N . GLY A 1 175 ? -51.438 -12.424 68.842 1.00 94.75 175 GLY A N 1
ATOM 1402 C CA . GLY A 1 175 ? -52.736 -13.102 68.910 1.00 94.75 175 GLY A CA 1
ATOM 1403 C C . GLY A 1 175 ? -52.969 -13.764 70.271 1.00 94.75 175 GLY A C 1
ATOM 1404 O O . GLY A 1 175 ? -53.946 -13.457 70.946 1.00 94.75 175 GLY A O 1
ATOM 1405 N N . LYS A 1 176 ? -52.009 -14.567 70.753 1.00 94.94 176 LYS A N 1
ATOM 1406 C CA . LYS A 1 176 ? -52.089 -15.189 72.093 1.00 94.94 176 LYS A CA 1
ATOM 1407 C C . LYS A 1 176 ? -52.142 -14.170 73.233 1.00 94.94 176 LYS A C 1
ATOM 1409 O O . LYS A 1 176 ? -52.793 -14.404 74.247 1.00 94.94 176 LYS A O 1
ATOM 1414 N N . ILE A 1 177 ? -51.417 -13.058 73.114 1.00 94.56 177 ILE A N 1
ATOM 1415 C CA . ILE A 1 177 ? -51.449 -11.985 74.117 1.00 94.56 177 ILE A CA 1
ATOM 1416 C C . ILE A 1 177 ? -52.826 -11.310 74.132 1.00 94.56 177 ILE A C 1
ATOM 1418 O O . ILE A 1 177 ? -53.350 -11.054 75.214 1.00 94.56 177 ILE A O 1
ATOM 1422 N N . ALA A 1 178 ? -53.410 -11.045 72.961 1.00 93.44 178 ALA A N 1
ATOM 1423 C CA . ALA A 1 178 ? -54.744 -10.469 72.837 1.00 93.44 178 ALA A CA 1
ATOM 1424 C C . ALA A 1 178 ? -55.809 -11.385 73.460 1.00 93.44 178 ALA A C 1
ATOM 1426 O O . ALA A 1 178 ? -56.561 -10.921 74.313 1.00 93.44 178 ALA A O 1
ATOM 1427 N N . GLU A 1 179 ? -55.790 -12.684 73.142 1.00 94.31 179 GLU A N 1
ATOM 1428 C CA . GLU A 1 179 ? -56.674 -13.691 73.756 1.00 94.31 179 GLU A CA 1
ATOM 1429 C C . GLU A 1 179 ? -56.531 -13.720 75.287 1.00 94.31 179 GLU A C 1
ATOM 1431 O O . GLU A 1 179 ? -57.517 -13.706 76.026 1.00 94.31 179 GLU A O 1
ATOM 1436 N N . ASN A 1 180 ? -55.292 -13.711 75.790 1.00 94.31 180 ASN A N 1
ATOM 1437 C CA . ASN A 1 180 ? -55.036 -13.690 77.229 1.00 94.31 180 ASN A CA 1
ATOM 1438 C C . ASN A 1 180 ? -55.542 -12.404 77.899 1.00 94.31 180 ASN A C 1
ATOM 1440 O O . ASN A 1 180 ? -56.077 -12.475 79.005 1.00 94.31 180 ASN A O 1
ATOM 1444 N N . MET A 1 181 ? -55.369 -11.241 77.264 1.00 92.88 181 MET A N 1
ATOM 1445 C CA . MET A 1 181 ? -55.887 -9.968 77.776 1.00 92.88 181 MET A CA 1
ATOM 1446 C C . MET A 1 181 ? -57.413 -9.947 77.801 1.00 92.88 181 MET A C 1
ATOM 1448 O O . MET A 1 181 ? -57.989 -9.487 78.784 1.00 92.88 181 MET A O 1
ATOM 1452 N N . GLU A 1 182 ? -58.065 -10.460 76.759 1.00 93.31 182 GLU A N 1
ATOM 1453 C CA . GLU A 1 182 ? -59.523 -10.555 76.696 1.00 93.31 182 GLU A CA 1
ATOM 1454 C C . GLU A 1 182 ? -60.066 -11.434 77.829 1.00 93.31 182 GLU A C 1
ATOM 1456 O O . GLU A 1 182 ? -60.987 -11.026 78.536 1.00 93.31 182 GLU A O 1
ATOM 1461 N N . ARG A 1 183 ? -59.407 -12.568 78.102 1.00 94.75 183 ARG A N 1
ATOM 1462 C CA . ARG A 1 183 ? -59.736 -13.426 79.247 1.00 94.75 183 ARG A CA 1
ATOM 1463 C C . ARG A 1 183 ? -59.587 -12.707 80.593 1.00 94.75 183 ARG A C 1
ATOM 1465 O O . ARG A 1 183 ? -60.504 -12.766 81.401 1.00 94.75 183 ARG A O 1
ATOM 1472 N N . ILE A 1 184 ? -58.472 -12.006 80.825 1.00 93.44 184 ILE A N 1
ATOM 1473 C CA . ILE A 1 184 ? -58.251 -11.244 82.073 1.00 93.44 184 ILE A CA 1
ATOM 1474 C C . ILE A 1 184 ? -59.322 -10.159 82.247 1.00 93.44 184 ILE A C 1
ATOM 1476 O O . ILE A 1 184 ? -59.814 -9.937 83.351 1.00 93.44 184 ILE A O 1
ATOM 1480 N N . LEU A 1 185 ? -59.686 -9.458 81.169 1.00 92.56 185 LEU A N 1
ATOM 1481 C CA . LEU A 1 185 ? -60.733 -8.439 81.218 1.00 92.56 185 LEU A CA 1
ATOM 1482 C C . LEU A 1 185 ? -62.095 -9.040 81.571 1.00 92.56 185 LEU A C 1
ATOM 1484 O O . LEU A 1 185 ? -62.849 -8.408 82.311 1.00 92.56 185 LEU A O 1
ATOM 1488 N N . GLU A 1 186 ? -62.406 -10.229 81.063 1.00 92.75 186 GLU A N 1
ATOM 1489 C CA . GLU A 1 186 ? -63.649 -10.926 81.384 1.00 92.75 186 GLU A CA 1
ATOM 1490 C C . GLU A 1 186 ? -63.672 -11.405 82.843 1.00 92.75 186 GLU A C 1
ATOM 1492 O O . GLU A 1 186 ? -64.634 -11.127 83.557 1.00 92.75 186 GLU A O 1
ATOM 1497 N N . GLU A 1 187 ? -62.575 -11.995 83.332 1.00 92.56 187 GLU A N 1
ATOM 1498 C CA . GLU A 1 187 ? -62.403 -12.361 84.747 1.00 92.56 187 GLU A CA 1
ATOM 1499 C C . GLU A 1 187 ? -62.588 -11.140 85.671 1.00 92.56 187 GLU A C 1
ATOM 1501 O O . GLU A 1 187 ? -63.355 -11.190 86.632 1.00 92.56 187 GLU A O 1
ATOM 1506 N N . LEU A 1 188 ? -61.981 -9.994 85.337 1.00 89.62 188 LEU A N 1
ATOM 1507 C CA . LEU A 1 188 ? -62.133 -8.748 86.102 1.00 89.62 188 LEU A CA 1
ATOM 1508 C C . LEU A 1 188 ? -63.566 -8.194 86.094 1.00 89.62 188 LEU A C 1
ATOM 1510 O O . LEU A 1 188 ? -63.978 -7.538 87.059 1.00 89.62 188 LEU A O 1
ATOM 1514 N N . LYS A 1 189 ? -64.323 -8.371 85.003 1.00 91.19 189 LYS A N 1
ATOM 1515 C CA . LYS A 1 189 ? -65.736 -7.960 84.956 1.00 91.19 189 LYS A CA 1
ATOM 1516 C C . LYS A 1 189 ? -66.575 -8.812 85.899 1.00 91.19 189 LYS A C 1
ATOM 1518 O O . LYS A 1 189 ? -67.386 -8.241 86.630 1.00 91.19 189 LYS A O 1
ATOM 1523 N N . GLU A 1 190 ? -66.369 -10.127 85.889 1.00 91.00 190 GLU A N 1
ATOM 1524 C CA . GLU A 1 190 ? -67.082 -11.048 86.774 1.00 91.00 190 GLU A CA 1
ATOM 1525 C C . GLU A 1 190 ? -66.725 -10.793 88.244 1.00 91.00 190 GLU A C 1
ATOM 1527 O O . GLU A 1 190 ? -67.629 -10.562 89.045 1.00 91.00 190 GLU A O 1
ATOM 1532 N N . GLU A 1 191 ? -65.440 -10.651 88.597 1.00 89.62 191 GLU A N 1
ATOM 1533 C CA . GLU A 1 191 ? -65.034 -10.291 89.967 1.00 89.62 191 GLU A CA 1
ATOM 1534 C C . GLU A 1 191 ? -65.687 -8.983 90.443 1.00 89.62 191 GLU A C 1
ATOM 1536 O O . GLU A 1 191 ? -66.175 -8.881 91.572 1.00 89.62 191 GLU A O 1
ATOM 1541 N N . ARG A 1 192 ? -65.747 -7.950 89.587 1.00 87.50 192 ARG A N 1
ATOM 1542 C CA . ARG A 1 192 ? -66.420 -6.685 89.934 1.00 87.50 192 ARG A CA 1
ATOM 1543 C C . ARG A 1 192 ? -67.918 -6.858 90.143 1.00 87.50 192 ARG A C 1
ATOM 1545 O O . ARG A 1 192 ? -68.492 -6.118 90.945 1.00 87.50 192 ARG A O 1
ATOM 1552 N N . LYS A 1 193 ? -68.561 -7.750 89.395 1.00 90.50 193 LYS A N 1
ATOM 1553 C CA . LYS A 1 193 ? -69.986 -8.048 89.535 1.00 90.50 193 LYS A CA 1
ATOM 1554 C C . LYS A 1 193 ? -70.244 -8.770 90.855 1.00 90.50 193 LYS A C 1
ATOM 1556 O O . LYS A 1 193 ? -71.056 -8.287 91.640 1.00 90.50 193 LYS A O 1
ATOM 1561 N N . GLU A 1 194 ? -69.478 -9.817 91.153 1.00 88.25 194 GLU A N 1
ATOM 1562 C CA . GLU A 1 194 ? -69.539 -10.536 92.430 1.00 88.25 194 GLU A CA 1
ATOM 1563 C C . GLU A 1 194 ? -69.281 -9.606 93.624 1.00 88.25 194 GLU A C 1
ATOM 1565 O O . GLU A 1 194 ? -70.003 -9.638 94.623 1.00 88.25 194 GLU A O 1
ATOM 1570 N N . TYR A 1 195 ? -68.293 -8.713 93.512 1.00 86.44 195 TYR A N 1
ATOM 1571 C CA . TYR A 1 195 ? -67.990 -7.729 94.549 1.00 86.44 195 TYR A CA 1
ATOM 1572 C C . TYR A 1 195 ? -69.153 -6.753 94.788 1.00 86.44 195 TYR A C 1
ATOM 1574 O O . TYR A 1 195 ? -69.485 -6.468 95.941 1.00 86.44 195 TYR A O 1
ATOM 1582 N N . ARG A 1 196 ? -69.814 -6.267 93.724 1.00 87.12 196 ARG A N 1
ATOM 1583 C CA . ARG A 1 196 ? -71.021 -5.428 93.854 1.00 87.12 196 ARG A CA 1
ATOM 1584 C C . ARG A 1 196 ? -72.160 -6.181 94.527 1.00 87.12 196 ARG A C 1
ATOM 1586 O O . ARG A 1 196 ? -72.755 -5.637 95.449 1.00 87.12 196 ARG A O 1
ATOM 1593 N N . GLU A 1 197 ? -72.427 -7.419 94.115 1.00 87.69 197 GLU A N 1
ATOM 1594 C CA . GLU A 1 197 ? -73.467 -8.249 94.731 1.00 87.69 197 GLU A CA 1
ATOM 1595 C C . GLU A 1 197 ? -73.185 -8.498 96.220 1.00 87.69 197 GLU A C 1
ATOM 1597 O O . GLU A 1 197 ? -74.091 -8.439 97.049 1.00 87.69 197 GLU A O 1
ATOM 1602 N N . SER A 1 198 ? -71.925 -8.746 96.586 1.00 85.62 198 SER A N 1
ATOM 1603 C CA . SER A 1 198 ? -71.508 -8.909 97.983 1.00 85.62 198 SER A CA 1
ATOM 1604 C C . SER A 1 198 ? -71.727 -7.631 98.802 1.00 85.62 198 SER A C 1
ATOM 1606 O O . SER A 1 198 ? -72.289 -7.685 99.900 1.00 85.62 198 SER A O 1
ATOM 1608 N N . ILE A 1 199 ? -71.364 -6.464 98.254 1.00 85.75 199 ILE A N 1
ATOM 1609 C CA . ILE A 1 199 ? -71.646 -5.165 98.881 1.00 85.75 199 ILE A CA 1
ATOM 1610 C C . ILE A 1 199 ? -73.150 -4.948 99.035 1.00 85.75 199 ILE A C 1
ATOM 1612 O O . ILE A 1 199 ? -73.580 -4.538 100.108 1.00 85.75 199 ILE A O 1
ATOM 1616 N N . GLU A 1 200 ? -73.959 -5.229 98.012 1.00 84.00 200 GLU A N 1
ATOM 1617 C CA . GLU A 1 200 ? -75.417 -5.095 98.098 1.00 84.00 200 GLU A CA 1
ATOM 1618 C C . GLU A 1 200 ? -75.998 -5.971 99.210 1.00 84.00 200 GLU A C 1
ATOM 1620 O O . GLU A 1 200 ? -76.803 -5.491 100.009 1.00 84.00 200 GLU A O 1
ATOM 1625 N N . ARG A 1 201 ? -75.542 -7.226 99.331 1.00 83.88 201 ARG A N 1
ATOM 1626 C CA . ARG A 1 201 ? -75.938 -8.117 100.435 1.00 83.88 201 ARG A CA 1
ATOM 1627 C C . ARG A 1 201 ? -75.565 -7.532 101.798 1.00 83.88 201 ARG A C 1
ATOM 1629 O O . ARG A 1 201 ? -76.401 -7.528 102.699 1.00 83.88 201 ARG A O 1
ATOM 1636 N N . LEU A 1 202 ? -74.347 -7.008 101.951 1.00 82.00 202 LEU A N 1
ATOM 1637 C CA . LEU A 1 202 ? -73.895 -6.377 103.198 1.00 82.00 202 LEU A CA 1
ATOM 1638 C C . LEU A 1 202 ? -74.694 -5.111 103.530 1.00 82.00 202 LEU A C 1
ATOM 1640 O O . LEU A 1 202 ? -75.131 -4.942 104.666 1.00 82.00 202 LEU A O 1
ATOM 1644 N N . VAL A 1 203 ? -74.913 -4.230 102.554 1.00 81.50 203 VAL A N 1
ATOM 1645 C CA . VAL A 1 203 ? -75.690 -2.995 102.728 1.00 81.50 203 VAL A CA 1
ATOM 1646 C C . VAL A 1 203 ? -77.128 -3.320 103.123 1.00 81.50 203 VAL A C 1
ATOM 1648 O O . VAL A 1 203 ? -77.639 -2.724 104.071 1.00 81.50 203 VAL A O 1
ATOM 1651 N N . ASN A 1 204 ? -77.759 -4.295 102.464 1.00 82.19 204 ASN A N 1
ATOM 1652 C CA . ASN A 1 204 ? -79.107 -4.742 102.812 1.00 82.19 204 ASN A CA 1
ATOM 1653 C C . ASN A 1 204 ? -79.167 -5.303 104.240 1.00 82.19 204 ASN A C 1
ATOM 1655 O O . ASN A 1 204 ? -80.031 -4.883 105.008 1.00 82.19 204 ASN A O 1
ATOM 1659 N N . ALA A 1 205 ? -78.209 -6.146 104.642 1.00 79.25 205 ALA A N 1
ATOM 1660 C CA . ALA A 1 205 ? -78.132 -6.668 106.010 1.00 79.25 205 ALA A CA 1
ATOM 1661 C C . ALA A 1 205 ? -77.972 -5.552 107.066 1.00 79.25 205 ALA A C 1
ATOM 1663 O O . ALA A 1 205 ? -78.599 -5.591 108.126 1.00 79.25 205 ALA A O 1
ATOM 1664 N N . ILE A 1 206 ? -77.181 -4.512 106.773 1.00 75.62 206 ILE A N 1
ATOM 1665 C CA . ILE A 1 206 ? -77.038 -3.340 107.653 1.00 75.62 206 ILE A CA 1
ATOM 1666 C C . ILE A 1 206 ? -78.358 -2.559 107.743 1.00 75.62 206 ILE A C 1
ATOM 1668 O O . ILE A 1 206 ? -78.752 -2.155 108.839 1.00 75.62 206 ILE A O 1
ATOM 1672 N N . ILE A 1 207 ? -79.057 -2.350 106.623 1.00 76.12 207 ILE A N 1
ATOM 1673 C CA . ILE A 1 207 ? -80.354 -1.655 106.600 1.00 76.12 207 ILE A CA 1
ATOM 1674 C C . ILE A 1 207 ? -81.405 -2.427 107.410 1.00 76.12 207 ILE A C 1
ATOM 1676 O O . ILE A 1 207 ? -82.140 -1.807 108.180 1.00 76.12 207 ILE A O 1
ATOM 1680 N N . GLU A 1 208 ? -81.464 -3.753 107.284 1.00 74.94 208 GLU A N 1
ATOM 1681 C CA . GLU A 1 208 ? -82.378 -4.601 108.061 1.00 74.94 208 GLU A CA 1
ATOM 1682 C C . GLU A 1 208 ? -82.063 -4.558 109.561 1.00 74.94 208 GLU A C 1
ATOM 1684 O O . GLU A 1 208 ? -82.963 -4.314 110.362 1.00 74.94 208 GLU A O 1
ATOM 1689 N N . SER A 1 209 ? -80.782 -4.617 109.945 1.00 69.06 209 SER A N 1
ATOM 1690 C CA . SER A 1 209 ? -80.354 -4.498 111.352 1.00 69.06 209 SER A CA 1
ATOM 1691 C C . SER A 1 209 ? -80.704 -3.151 112.009 1.00 69.06 209 SER A C 1
ATOM 1693 O O . SER A 1 209 ? -80.732 -3.033 113.234 1.00 69.06 209 SER A O 1
ATOM 1695 N N . ARG A 1 210 ? -80.985 -2.116 111.204 1.00 65.44 210 ARG A N 1
ATOM 1696 C CA . ARG A 1 210 ? -81.416 -0.790 111.670 1.00 65.44 210 ARG A CA 1
ATOM 1697 C C . ARG A 1 210 ? -82.932 -0.645 111.801 1.00 65.44 210 ARG A C 1
ATOM 1699 O O . ARG A 1 210 ? -83.361 0.324 112.415 1.00 65.44 210 ARG A O 1
ATOM 1706 N N . LYS A 1 211 ? -83.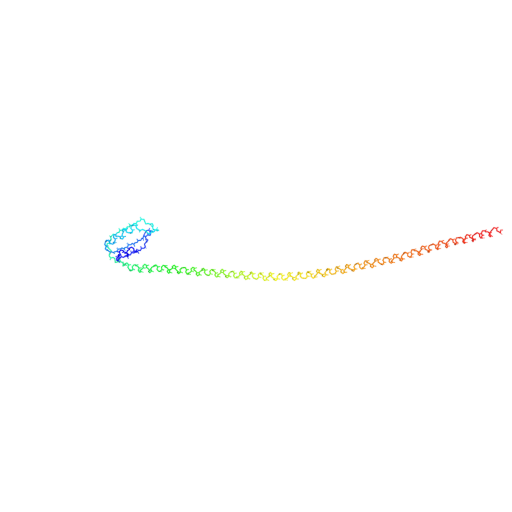727 -1.553 111.225 1.00 59.38 211 LYS A N 1
ATOM 1707 C CA . LYS A 1 211 ? -85.197 -1.561 111.351 1.00 59.38 211 LYS A CA 1
ATOM 1708 C C . LYS A 1 211 ? -85.690 -2.311 112.596 1.00 59.38 211 LYS A C 1
ATOM 1710 O O . LYS A 1 211 ? -86.860 -2.184 112.936 1.00 59.38 211 LYS A O 1
ATOM 1715 N N . GLU A 1 212 ? -84.813 -3.051 113.276 1.00 54.03 212 GLU A N 1
ATOM 1716 C CA . GLU A 1 212 ? -85.109 -3.816 114.503 1.00 54.03 212 GLU A CA 1
ATOM 1717 C C . GLU A 1 212 ? -84.672 -3.110 115.810 1.00 54.03 212 GLU A C 1
ATOM 1719 O O . GLU A 1 212 ? -84.605 -3.735 116.869 1.00 54.03 212 GLU A O 1
ATOM 1724 N N . LYS A 1 213 ? -84.392 -1.801 115.764 1.00 45.59 213 LYS A N 1
ATOM 1725 C CA . LYS A 1 213 ? -84.212 -0.934 116.943 1.00 45.59 213 LYS A CA 1
ATOM 1726 C C . LYS A 1 213 ? -85.213 0.208 116.921 1.00 45.59 213 LYS A C 1
ATOM 1728 O O . LYS A 1 213 ? -85.665 0.579 118.024 1.00 45.59 213 LYS A O 1
#

Radius of gyration: 70.69 Å; chains: 1; bounding box: 127×47×190 Å

InterPro domains:
  IPR001792 Acylphosphatase-like domain [PS51160] (1-77)

Sequence (213 aa):
MERAQELKIPNFHAKNIKENGKQVVDVRVGGEGGRIDNFLKFVNENWPEFAEVENISVAEKEYEEDIMTLEDFSGLLSALQLSKIVQAGLGMVEMQKLTIEMQKQALGKHDQTLDKQDSMLDKQDSMLDKQDQTLTVIKSGVNEMRESREENKTLLLDFHQDTIKRFDNLDAKYGKIAENMERILEELKEERKEYRESIERLVNAIIESRKEK

pLDDT: mean 88.5, std 9.57, range [45.59, 98.25]